Protein AF-A0A921BF75-F1 (afdb_monomer)

Nearest PDB structures (foldseek):
  3dmy-assembly1_B  TM=6.179E-01  e=9.051E-10  Escherichia coli K-12
  3dmy-assembly1_A  TM=6.167E-01  e=5.377E-09  Escherichia coli K-12
  7of2-assembly1_C  TM=5.596E-01  e=2.167E-02  Homo sapiens
  5cx1-assembly4_N  TM=3.369E-01  e=7.739E-02  Azotobacter vinelandii
  6o7p-assembly1_D  TM=3.236E-01  e=8.790E-02  Azotobacter vinelandii

Mean predicted aligned error: 5.61 Å

Structure (mmCIF, N/CA/C/O backbone):
data_AF-A0A921BF75-F1
#
_entry.id   AF-A0A921BF75-F1
#
loop_
_atom_site.group_PDB
_atom_site.id
_atom_site.type_symbol
_atom_site.label_atom_id
_atom_site.label_alt_id
_atom_site.label_comp_id
_atom_site.label_asym_id
_atom_site.label_entity_id
_atom_site.label_seq_id
_atom_site.pdbx_PDB_ins_code
_atom_site.Cartn_x
_atom_site.Cartn_y
_atom_site.Cartn_z
_atom_site.occupancy
_atom_site.B_iso_or_equiv
_atom_site.auth_seq_id
_atom_site.auth_comp_id
_atom_site.auth_asym_id
_atom_site.auth_atom_id
_atom_site.pdbx_PDB_model_num
ATOM 1 N N . MET A 1 1 ? -15.641 -1.779 -11.382 1.00 63.56 1 MET A N 1
ATOM 2 C CA . MET A 1 1 ? -15.625 -0.989 -10.133 1.00 63.56 1 MET A CA 1
ATOM 3 C C . MET A 1 1 ? -15.573 -1.994 -9.010 1.00 63.56 1 MET A C 1
ATOM 5 O O . MET A 1 1 ? -16.413 -2.885 -9.026 1.00 63.56 1 MET A O 1
ATOM 9 N N . ILE A 1 2 ? -14.600 -1.879 -8.111 1.00 90.00 2 ILE A N 1
ATOM 10 C CA . ILE A 1 2 ? -14.484 -2.780 -6.963 1.00 90.00 2 ILE A CA 1
ATOM 11 C C . ILE A 1 2 ? -15.685 -2.563 -6.022 1.00 90.00 2 ILE A C 1
ATOM 13 O O . ILE A 1 2 ? -16.077 -1.407 -5.813 1.00 90.00 2 ILE A O 1
ATOM 17 N N . PRO A 1 3 ? -16.336 -3.620 -5.507 1.00 93.50 3 PRO A N 1
ATOM 18 C CA . PRO A 1 3 ? -17.419 -3.456 -4.545 1.00 93.50 3 PRO A CA 1
ATOM 19 C C . PRO A 1 3 ? -16.887 -2.918 -3.211 1.00 93.50 3 PRO A C 1
ATOM 21 O O . PRO A 1 3 ? -15.699 -3.025 -2.908 1.00 93.50 3 PRO A O 1
ATOM 24 N N . ALA A 1 4 ? -17.778 -2.369 -2.385 1.00 96.25 4 ALA A N 1
ATOM 25 C CA . ALA A 1 4 ? -17.434 -2.083 -0.997 1.00 96.25 4 ALA A CA 1
ATOM 26 C C . ALA A 1 4 ? -17.177 -3.404 -0.252 1.00 96.25 4 ALA A C 1
ATOM 28 O O . ALA A 1 4 ? -17.944 -4.355 -0.400 1.00 96.25 4 ALA A O 1
ATOM 29 N N . GLY A 1 5 ? -16.120 -3.449 0.553 1.00 97.25 5 GLY A N 1
ATOM 30 C CA . GLY A 1 5 ? -15.754 -4.611 1.363 1.00 97.25 5 GLY A CA 1
ATOM 31 C C . GLY A 1 5 ? -14.990 -4.198 2.619 1.00 97.25 5 GLY A C 1
ATOM 32 O O . GLY A 1 5 ? -14.992 -3.014 2.942 1.00 97.25 5 GLY A O 1
ATOM 33 N N . PRO A 1 6 ? -14.358 -5.139 3.333 1.00 98.25 6 PRO A N 1
ATOM 34 C CA . PRO A 1 6 ? -13.858 -4.909 4.690 1.00 98.25 6 PRO A CA 1
ATOM 35 C C . PRO A 1 6 ? -12.527 -4.144 4.753 1.00 98.25 6 PRO A C 1
ATOM 37 O O . PRO A 1 6 ? -12.066 -3.785 5.833 1.00 98.25 6 PRO A O 1
ATOM 40 N N . ILE A 1 7 ? -11.876 -3.894 3.617 1.00 98.69 7 ILE A N 1
ATOM 41 C CA . ILE A 1 7 ? -10.544 -3.284 3.577 1.00 98.69 7 ILE A CA 1
ATOM 42 C C . ILE A 1 7 ? -10.658 -1.762 3.450 1.00 98.69 7 ILE A C 1
ATOM 44 O O . ILE A 1 7 ? -11.329 -1.259 2.552 1.00 98.69 7 ILE A O 1
ATOM 48 N N . GLY A 1 8 ? -9.961 -1.018 4.304 1.00 98.50 8 GLY A N 1
ATOM 49 C CA . GLY A 1 8 ? -9.716 0.416 4.142 1.00 98.50 8 GLY A CA 1
ATOM 50 C C . GLY A 1 8 ? -8.268 0.668 3.734 1.00 98.50 8 GLY A C 1
ATOM 51 O O . GLY A 1 8 ? -7.364 0.050 4.282 1.00 98.50 8 GLY A O 1
ATOM 52 N N . LEU A 1 9 ? -8.016 1.574 2.790 1.00 98.12 9 LEU A N 1
ATOM 53 C CA . LEU A 1 9 ? -6.658 1.915 2.361 1.00 98.12 9 LEU A CA 1
ATOM 54 C C . LEU A 1 9 ? -6.348 3.383 2.630 1.00 98.12 9 LEU A C 1
ATOM 56 O O . LEU A 1 9 ? -7.148 4.262 2.307 1.00 98.12 9 LEU A O 1
ATOM 60 N N . ILE A 1 10 ? -5.139 3.650 3.116 1.00 98.12 10 ILE A N 1
ATOM 61 C CA . ILE A 1 10 ? -4.487 4.949 2.947 1.00 98.12 10 ILE A CA 1
ATOM 62 C C . ILE A 1 10 ? -3.326 4.798 1.968 1.00 98.12 10 ILE A C 1
ATOM 64 O O . ILE A 1 10 ? -2.633 3.776 1.951 1.00 98.12 10 ILE A O 1
ATOM 68 N N . SER A 1 11 ? -3.095 5.807 1.131 1.00 96.19 11 SER A N 1
ATOM 69 C CA . SER A 1 11 ? -2.028 5.718 0.142 1.00 96.19 11 SER A CA 1
ATOM 70 C C . SER A 1 11 ? -1.367 7.043 -0.203 1.00 96.19 11 SER A C 1
ATOM 72 O O . SER A 1 11 ? -2.021 8.010 -0.593 1.00 96.19 11 SER A O 1
ATOM 74 N N . ALA A 1 12 ? -0.035 7.042 -0.157 1.00 93.75 12 ALA A N 1
ATOM 75 C CA . ALA A 1 12 ? 0.812 8.087 -0.727 1.00 93.75 12 ALA A CA 1
ATOM 76 C C . ALA A 1 12 ? 1.263 7.751 -2.168 1.00 93.75 12 ALA A C 1
ATOM 78 O O . ALA A 1 12 ? 2.137 8.418 -2.718 1.00 93.75 12 ALA A O 1
ATOM 79 N N . SER A 1 13 ? 0.682 6.720 -2.796 1.00 90.62 13 SER A N 1
ATOM 80 C CA . SER A 1 13 ? 0.968 6.313 -4.175 1.00 90.62 13 SER A CA 1
ATOM 81 C C . SER A 1 13 ? -0.303 5.976 -4.954 1.00 90.62 13 SER A C 1
ATOM 83 O O . SER A 1 13 ? -0.929 4.941 -4.736 1.00 90.62 13 SER A O 1
ATOM 85 N N . GLY A 1 14 ? -0.642 6.806 -5.944 1.00 89.44 14 GLY A N 1
ATOM 86 C CA . GLY A 1 14 ? -1.811 6.569 -6.796 1.00 89.44 14 GLY A CA 1
ATOM 87 C C . GLY A 1 14 ? -1.753 5.231 -7.542 1.00 89.44 14 GLY A C 1
ATOM 88 O O . GLY A 1 14 ? -2.704 4.457 -7.487 1.00 89.44 14 GLY A O 1
ATOM 89 N N . THR A 1 15 ? -0.627 4.921 -8.190 1.00 90.81 15 THR A N 1
ATOM 90 C CA . THR A 1 15 ? -0.471 3.665 -8.946 1.00 90.81 15 THR A CA 1
ATOM 91 C C . THR A 1 15 ? -0.324 2.447 -8.042 1.00 90.81 15 THR A C 1
ATOM 93 O O . THR A 1 15 ? -0.828 1.381 -8.382 1.00 90.81 15 THR A O 1
ATOM 96 N N . GLY A 1 16 ? 0.274 2.607 -6.857 1.00 93.00 16 GLY A N 1
ATOM 97 C CA . GLY A 1 16 ? 0.281 1.555 -5.842 1.00 93.00 16 GLY A CA 1
ATOM 98 C C . GLY A 1 16 ? -1.129 1.206 -5.376 1.00 93.00 16 GLY A C 1
ATOM 99 O O . GLY A 1 16 ? -1.507 0.041 -5.396 1.00 93.00 16 GLY A O 1
ATOM 100 N N . ALA A 1 17 ? -1.938 2.211 -5.026 1.00 94.81 17 ALA A N 1
ATOM 101 C CA . ALA A 1 17 ? -3.327 1.991 -4.632 1.00 94.81 17 ALA A CA 1
ATOM 102 C C . ALA A 1 17 ? -4.139 1.313 -5.744 1.00 94.81 17 ALA A C 1
ATOM 104 O O . ALA A 1 17 ? -4.867 0.365 -5.475 1.00 94.81 17 ALA A O 1
ATOM 105 N N . GLN A 1 18 ? -3.986 1.756 -6.996 1.00 94.19 18 GLN A N 1
ATOM 106 C CA . GLN A 1 18 ? -4.662 1.143 -8.145 1.00 94.19 18 GLN A CA 1
ATOM 107 C C . GLN A 1 18 ? -4.313 -0.340 -8.309 1.00 94.19 18 GLN A C 1
ATOM 109 O O . GLN A 1 18 ? -5.203 -1.146 -8.569 1.00 94.19 18 GLN A O 1
ATOM 114 N N . GLN A 1 19 ? -3.044 -0.706 -8.127 1.00 95.06 19 GLN A N 1
ATOM 115 C CA . GLN A 1 19 ? -2.613 -2.095 -8.231 1.00 95.06 19 GLN A CA 1
ATOM 116 C C . GLN A 1 19 ? -3.135 -2.951 -7.067 1.00 95.06 19 GLN A C 1
ATOM 118 O O . GLN A 1 19 ? -3.620 -4.054 -7.304 1.00 95.06 19 GLN A O 1
ATOM 123 N N . VAL A 1 20 ? -3.118 -2.436 -5.831 1.00 96.81 20 VAL A N 1
ATOM 124 C CA . VAL A 1 20 ? -3.732 -3.125 -4.678 1.00 96.81 20 VAL A CA 1
ATOM 125 C C . VAL A 1 20 ? -5.224 -3.355 -4.920 1.00 96.81 20 VAL A C 1
ATOM 127 O O . VAL A 1 20 ? -5.713 -4.462 -4.722 1.00 96.81 20 VAL A O 1
ATOM 130 N N . LEU A 1 21 ? -5.945 -2.350 -5.430 1.00 97.25 21 LEU A N 1
ATOM 131 C CA . LEU A 1 21 ? -7.353 -2.493 -5.807 1.00 97.25 21 LEU A CA 1
ATOM 132 C C . LEU A 1 21 ? -7.561 -3.584 -6.866 1.00 97.25 21 LEU A C 1
ATOM 134 O O . LEU A 1 21 ? -8.484 -4.381 -6.735 1.00 97.25 21 LEU A O 1
ATOM 138 N N . ALA A 1 22 ? -6.717 -3.636 -7.900 1.00 96.00 22 ALA A N 1
ATOM 139 C CA . ALA A 1 22 ? -6.811 -4.656 -8.943 1.00 96.00 22 ALA A CA 1
ATOM 140 C C . ALA A 1 22 ? -6.594 -6.074 -8.386 1.00 96.00 22 ALA A C 1
ATOM 142 O O . ALA A 1 22 ? -7.292 -7.005 -8.780 1.00 96.00 22 ALA A O 1
ATOM 143 N N . LEU A 1 23 ? -5.663 -6.233 -7.444 1.00 96.94 23 LEU A N 1
ATOM 144 C CA . LEU A 1 23 ? -5.394 -7.507 -6.778 1.00 96.94 23 LEU A CA 1
ATOM 145 C C . LEU A 1 23 ? -6.521 -7.911 -5.813 1.00 96.94 23 LEU A C 1
ATOM 147 O O . LEU A 1 23 ? -6.903 -9.079 -5.788 1.00 96.94 23 LEU A O 1
ATOM 151 N N . CYS A 1 24 ? -7.102 -6.967 -5.067 1.00 97.81 24 CYS A N 1
ATOM 152 C CA . CYS A 1 24 ? -8.290 -7.228 -4.250 1.00 97.81 24 CYS A CA 1
ATOM 153 C C . CYS A 1 24 ? -9.491 -7.641 -5.116 1.00 97.81 24 CYS A C 1
ATOM 155 O O . CYS A 1 24 ? -10.157 -8.623 -4.800 1.00 97.81 24 CYS A O 1
ATOM 157 N N . ASP A 1 25 ? -9.732 -6.951 -6.237 1.00 97.06 25 ASP A N 1
ATOM 158 C CA . ASP A 1 25 ? -10.791 -7.302 -7.194 1.00 97.06 25 ASP A CA 1
ATOM 159 C C . ASP A 1 25 ? -10.558 -8.694 -7.807 1.00 97.06 25 ASP A C 1
ATOM 161 O O . ASP A 1 25 ? -11.488 -9.497 -7.877 1.00 97.06 25 ASP A O 1
ATOM 165 N N . HIS A 1 26 ? -9.306 -9.033 -8.148 1.00 96.38 26 HIS A N 1
ATOM 166 C CA . HIS A 1 26 ? -8.909 -10.378 -8.598 1.00 96.38 26 HIS A CA 1
ATOM 167 C C . HIS A 1 26 ? -9.180 -11.456 -7.538 1.00 96.38 26 HIS A C 1
ATOM 169 O O . HIS A 1 26 ? -9.598 -12.563 -7.874 1.00 96.38 26 HIS A O 1
ATOM 175 N N . ALA A 1 27 ? -9.010 -11.127 -6.255 1.00 97.12 27 ALA A N 1
ATOM 176 C CA . ALA A 1 27 ? -9.382 -11.990 -5.133 1.00 97.12 27 ALA A CA 1
ATOM 177 C C . ALA A 1 27 ? -10.898 -12.014 -4.841 1.00 97.12 27 ALA A C 1
ATOM 179 O O . ALA A 1 27 ? -11.345 -12.761 -3.973 1.00 97.12 27 ALA A O 1
ATOM 180 N N . GLY A 1 28 ? -11.703 -11.210 -5.543 1.00 97.00 28 GLY A N 1
ATOM 181 C CA . GLY A 1 28 ? -13.137 -11.067 -5.285 1.00 97.00 28 GLY A CA 1
ATOM 182 C C . GLY A 1 28 ? -13.459 -10.321 -3.986 1.00 97.00 28 GLY A C 1
ATOM 183 O O . GLY A 1 28 ? -14.563 -10.462 -3.458 1.00 97.00 28 GLY A O 1
ATOM 184 N N . VAL A 1 29 ? -12.514 -9.537 -3.459 1.00 98.00 29 VAL A N 1
ATOM 185 C CA . VAL A 1 29 ? -12.626 -8.826 -2.180 1.00 98.00 29 VAL A CA 1
ATOM 186 C C . VAL A 1 29 ? -12.825 -7.336 -2.416 1.00 98.00 29 VAL A C 1
ATOM 188 O O . VAL A 1 29 ? -12.073 -6.691 -3.142 1.00 98.00 29 VAL A O 1
ATOM 191 N N . GLY A 1 30 ? -13.850 -6.774 -1.778 1.00 97.62 30 GLY A N 1
ATOM 192 C CA . GLY A 1 30 ? -14.155 -5.351 -1.870 1.00 97.62 30 GLY A CA 1
ATOM 193 C C . GLY A 1 30 ? -13.249 -4.464 -1.009 1.00 97.62 30 GLY A C 1
ATOM 194 O O . GLY A 1 30 ? -12.737 -4.887 0.027 1.00 97.62 30 GLY A O 1
ATOM 195 N N . VAL A 1 31 ? -13.136 -3.191 -1.389 1.00 98.25 31 VAL A N 1
ATOM 196 C CA . VAL A 1 31 ? -12.421 -2.153 -0.628 1.00 98.25 31 VAL A CA 1
ATOM 197 C C . VAL A 1 31 ? -13.397 -1.029 -0.301 1.00 98.25 31 VAL A C 1
ATOM 199 O O . VAL A 1 31 ? -14.094 -0.521 -1.177 1.00 98.25 31 VAL A O 1
ATOM 202 N N . ARG A 1 32 ? -13.483 -0.665 0.979 1.00 97.88 32 ARG A N 1
ATOM 203 C CA . ARG A 1 32 ? -14.419 0.329 1.503 1.00 97.88 32 ARG A CA 1
ATOM 204 C C . ARG A 1 32 ? -14.066 1.743 1.065 1.00 97.88 32 ARG A C 1
ATOM 206 O O . ARG A 1 32 ? -14.906 2.442 0.508 1.00 97.88 32 ARG A O 1
ATOM 213 N N . HIS A 1 33 ? -12.829 2.140 1.351 1.00 97.38 33 HIS A N 1
ATOM 214 C CA . HIS A 1 33 ? -12.303 3.481 1.127 1.00 97.38 33 HIS A CA 1
ATOM 215 C C . HIS A 1 33 ? -10.867 3.389 0.636 1.00 97.38 33 HIS A C 1
ATOM 217 O O . HIS A 1 33 ? -10.109 2.525 1.077 1.00 97.38 33 HIS A O 1
ATOM 223 N N . VAL A 1 34 ? -10.480 4.336 -0.215 1.00 97.31 34 VAL A N 1
ATOM 224 C CA . VAL A 1 34 ? -9.078 4.601 -0.545 1.00 97.31 34 VAL A CA 1
ATOM 225 C C . VAL A 1 34 ? -8.817 6.081 -0.323 1.00 97.31 34 VAL A C 1
ATOM 227 O O . VAL A 1 34 ? -9.299 6.926 -1.077 1.00 97.31 34 VAL A O 1
ATOM 230 N N . LEU A 1 35 ? -8.075 6.395 0.733 1.00 97.56 35 LEU A N 1
ATOM 231 C CA . LEU A 1 35 ? -7.747 7.757 1.130 1.00 97.56 35 LEU A CA 1
ATOM 232 C C . LEU A 1 35 ? -6.371 8.128 0.573 1.00 97.56 35 LEU A C 1
ATOM 234 O O . LEU A 1 35 ? -5.339 7.610 1.004 1.00 97.56 35 LEU A O 1
ATOM 238 N N . GLY A 1 36 ? -6.358 9.020 -0.415 1.00 95.81 36 GLY A N 1
ATOM 239 C CA . GLY A 1 36 ? -5.125 9.576 -0.962 1.00 95.81 36 GLY A CA 1
ATOM 240 C C . GLY A 1 36 ? -4.506 10.591 -0.003 1.00 95.81 36 GLY A C 1
ATOM 241 O O . GLY A 1 36 ? -5.165 11.550 0.386 1.00 95.81 36 GLY A O 1
ATOM 242 N N . LEU A 1 37 ? -3.236 10.393 0.345 1.00 94.50 37 LEU A N 1
ATOM 243 C CA . LEU A 1 37 ? -2.493 11.223 1.300 1.00 94.50 37 LEU A CA 1
ATOM 244 C C . LEU A 1 37 ? -1.749 12.387 0.627 1.00 94.50 37 LEU A C 1
ATOM 246 O O . LEU A 1 37 ? -1.472 13.406 1.246 1.00 94.50 37 LEU A O 1
ATOM 250 N N . GLY A 1 38 ? -1.428 12.233 -0.660 1.00 86.31 38 GLY A N 1
ATOM 251 C CA . GLY A 1 38 ? -0.452 13.067 -1.360 1.00 86.31 38 GLY A CA 1
ATOM 252 C C . GLY A 1 38 ? 0.973 12.528 -1.186 1.00 86.31 38 GLY A C 1
ATOM 253 O O . GLY A 1 38 ? 1.351 12.048 -0.122 1.00 86.31 38 GLY A O 1
ATOM 254 N N . GLY A 1 39 ? 1.782 12.596 -2.248 1.00 84.31 39 GLY A N 1
ATOM 255 C CA . GLY A 1 39 ? 3.081 11.906 -2.303 1.00 84.31 39 GLY A CA 1
ATOM 256 C C . GLY A 1 39 ? 4.126 12.380 -1.286 1.00 84.31 39 GLY A C 1
ATOM 257 O O . GLY A 1 39 ? 5.087 11.666 -1.031 1.00 84.31 39 GLY A O 1
ATOM 258 N N . ARG A 1 40 ? 3.937 13.566 -0.692 1.00 89.94 40 ARG A N 1
ATOM 259 C CA . ARG A 1 40 ? 4.847 14.149 0.307 1.00 89.94 40 ARG A CA 1
ATOM 260 C C . ARG A 1 40 ? 4.393 13.956 1.751 1.00 89.94 40 ARG A C 1
ATOM 262 O O . ARG A 1 40 ? 5.160 14.280 2.644 1.00 89.94 40 ARG A O 1
ATOM 269 N N 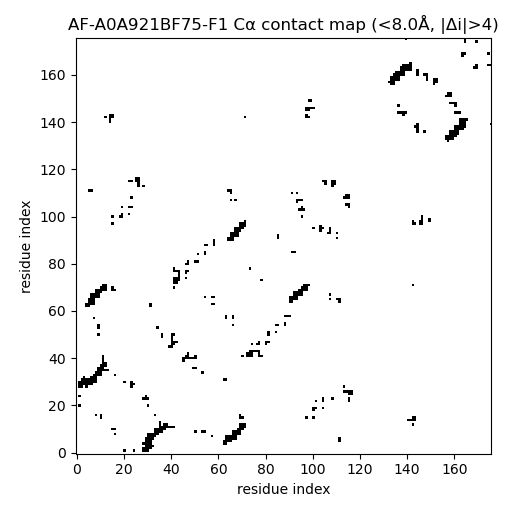. ASP A 1 41 ? 3.178 13.463 1.995 1.00 95.50 41 ASP A N 1
ATOM 270 C CA . ASP A 1 41 ? 2.624 13.399 3.357 1.00 95.50 41 ASP A CA 1
ATOM 271 C C . ASP A 1 41 ? 3.509 12.578 4.299 1.00 95.50 41 ASP A C 1
ATOM 273 O O . ASP A 1 41 ? 3.678 12.927 5.459 1.00 95.50 41 ASP A O 1
ATOM 277 N N . LEU A 1 42 ? 4.143 11.530 3.771 1.00 94.94 42 LEU A N 1
ATOM 278 C CA . LEU A 1 42 ? 4.934 10.580 4.546 1.00 94.94 42 LEU A CA 1
ATOM 279 C C . LEU A 1 42 ? 6.412 10.963 4.712 1.00 94.94 42 LEU A C 1
ATOM 281 O O . LEU A 1 42 ? 7.197 10.148 5.198 1.00 94.94 42 LEU A O 1
ATOM 285 N N . THR A 1 43 ? 6.818 12.169 4.308 1.00 95.44 43 THR A N 1
ATOM 286 C CA . THR A 1 43 ? 8.173 12.669 4.578 1.00 95.44 43 THR A CA 1
ATOM 287 C C . THR A 1 43 ? 8.282 13.190 6.008 1.00 95.44 43 THR A C 1
ATOM 289 O O . THR A 1 43 ? 7.304 13.670 6.575 1.00 95.44 43 THR A O 1
ATOM 292 N N . ASP A 1 44 ? 9.494 13.194 6.567 1.00 96.94 44 ASP A N 1
ATOM 293 C CA . ASP A 1 44 ? 9.747 13.751 7.908 1.00 96.94 44 ASP A CA 1
ATOM 294 C C . ASP A 1 44 ? 9.475 15.257 8.014 1.00 96.94 44 ASP A C 1
ATOM 296 O O . ASP A 1 44 ? 9.225 15.760 9.104 1.00 96.94 44 ASP A O 1
ATOM 300 N N . GLU A 1 45 ? 9.491 15.975 6.888 1.00 96.62 45 GLU A N 1
ATOM 301 C CA . GLU A 1 45 ? 9.121 17.393 6.832 1.00 96.62 45 GLU A CA 1
ATOM 302 C C . GLU A 1 45 ? 7.624 17.603 7.117 1.00 96.62 45 GLU A C 1
ATOM 304 O O . GLU A 1 45 ? 7.258 18.570 7.782 1.00 96.62 45 GLU A O 1
ATOM 309 N N . ILE A 1 46 ? 6.760 16.710 6.615 1.00 96.06 46 ILE A N 1
ATOM 310 C CA . ILE A 1 46 ? 5.302 16.814 6.775 1.00 96.06 46 ILE A CA 1
ATOM 311 C C . ILE A 1 46 ? 4.811 16.037 8.001 1.00 96.06 46 ILE A C 1
ATOM 313 O O . ILE A 1 46 ? 3.913 16.504 8.699 1.00 96.06 46 ILE A O 1
ATOM 317 N N . GLY A 1 47 ? 5.399 14.875 8.292 1.00 94.81 47 GLY A N 1
ATOM 318 C CA . GL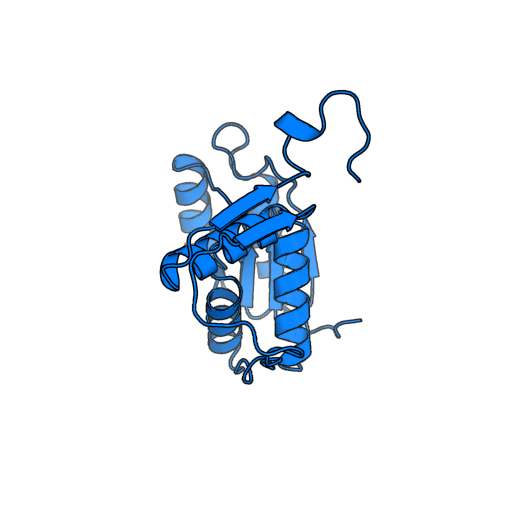Y A 1 47 ? 5.112 14.091 9.494 1.00 94.81 47 GLY A CA 1
ATOM 319 C C . GLY A 1 47 ? 3.855 13.218 9.423 1.00 94.81 47 GLY A C 1
ATOM 320 O O . GLY A 1 47 ? 3.338 12.805 10.463 1.00 94.81 47 GLY A O 1
ATOM 321 N N . GLY A 1 48 ? 3.335 12.926 8.228 1.00 96.50 48 GLY A N 1
ATOM 322 C CA . GLY A 1 48 ? 2.221 11.990 8.040 1.00 96.50 48 GLY A CA 1
ATOM 323 C C . GLY A 1 48 ? 0.891 12.488 8.600 1.00 96.50 48 GLY A C 1
ATOM 324 O O . GLY A 1 48 ? 0.125 11.692 9.141 1.00 96.50 48 GLY A O 1
ATOM 325 N N . ILE A 1 49 ? 0.622 13.795 8.540 1.00 96.69 49 ILE A N 1
ATOM 326 C CA . ILE A 1 49 ? -0.590 14.396 9.122 1.00 96.69 49 ILE A CA 1
ATOM 327 C C . ILE A 1 49 ? -1.846 13.774 8.505 1.00 96.69 49 ILE A C 1
ATOM 329 O O . ILE A 1 49 ? -2.760 13.369 9.227 1.00 96.69 49 ILE A O 1
ATOM 333 N N . SER A 1 50 ? -1.888 13.662 7.175 1.00 97.62 50 SER A N 1
ATOM 334 C CA . SER A 1 50 ? -3.041 13.090 6.477 1.00 97.62 50 SER A CA 1
ATOM 335 C C . SER A 1 50 ? -3.154 11.597 6.760 1.00 97.62 50 SER A C 1
ATOM 337 O O . SER A 1 50 ? -4.261 11.096 6.943 1.00 97.62 50 SER A O 1
ATOM 339 N N . ALA A 1 51 ? -2.023 10.891 6.848 1.00 97.88 51 ALA A N 1
ATOM 340 C CA . ALA A 1 51 ? -1.987 9.479 7.205 1.00 97.88 51 ALA A CA 1
ATOM 341 C C . ALA A 1 51 ? -2.594 9.223 8.588 1.00 97.88 51 ALA A C 1
ATOM 343 O O . ALA A 1 51 ? -3.449 8.353 8.714 1.00 97.88 51 ALA A O 1
ATOM 344 N N . GLN A 1 52 ? -2.225 10.006 9.605 1.00 97.94 52 GLN A N 1
ATOM 345 C CA . GLN A 1 52 ? -2.771 9.869 10.960 1.00 97.94 52 GLN A CA 1
ATOM 346 C C . GLN A 1 52 ? -4.285 10.120 11.002 1.00 97.94 52 GLN A C 1
ATOM 348 O O . GLN A 1 52 ? -5.019 9.356 11.627 1.00 97.94 52 GLN A O 1
ATOM 353 N N . ILE A 1 53 ? -4.765 11.148 10.292 1.00 98.06 53 ILE A N 1
ATOM 354 C CA . ILE A 1 53 ? -6.204 11.423 10.164 1.00 98.06 53 ILE A CA 1
ATOM 355 C C . ILE A 1 53 ? -6.906 10.262 9.450 1.00 98.06 53 ILE A C 1
ATOM 357 O O . ILE A 1 53 ? -7.936 9.784 9.918 1.00 98.06 53 ILE A O 1
ATOM 361 N N . GLY A 1 54 ? -6.339 9.780 8.343 1.00 98.31 54 GLY A N 1
ATOM 362 C CA . GLY A 1 54 ? -6.887 8.665 7.577 1.00 98.31 54 GLY A CA 1
ATOM 363 C C . GLY A 1 54 ? -6.964 7.375 8.392 1.00 98.31 54 GLY A C 1
ATOM 364 O O . GLY A 1 54 ? -7.986 6.699 8.351 1.00 98.31 54 GLY A O 1
ATOM 365 N N . LEU A 1 55 ? -5.931 7.064 9.180 1.00 98.56 55 LEU A N 1
ATOM 366 C CA . LEU A 1 55 ? -5.924 5.924 10.098 1.00 98.56 55 LEU A CA 1
ATOM 367 C C . LEU A 1 55 ? -7.066 6.007 11.113 1.00 98.56 55 LEU A C 1
ATOM 369 O O . LEU A 1 55 ? -7.821 5.049 11.241 1.00 98.56 55 LEU A O 1
ATOM 373 N N . ALA A 1 56 ? -7.234 7.155 11.774 1.00 98.31 56 ALA A N 1
ATOM 374 C CA . ALA A 1 56 ? -8.323 7.357 12.728 1.00 98.31 56 ALA A CA 1
ATOM 375 C C . ALA A 1 56 ? -9.704 7.233 12.060 1.00 98.31 56 ALA A C 1
ATOM 377 O O . ALA A 1 56 ? -10.578 6.536 12.565 1.00 98.31 56 ALA A O 1
ATOM 378 N N . MET A 1 57 ? -9.887 7.838 10.880 1.00 98.50 57 MET A N 1
ATOM 379 C CA . MET A 1 57 ? -11.142 7.741 10.124 1.00 98.50 57 MET A CA 1
ATOM 380 C C . MET A 1 57 ? -11.486 6.298 9.740 1.00 98.50 57 MET A C 1
ATOM 382 O O . MET A 1 57 ? -12.652 5.908 9.785 1.00 98.50 57 MET A O 1
ATOM 386 N N . LEU A 1 58 ? -10.488 5.512 9.330 1.00 98.62 58 LEU A N 1
ATOM 387 C CA . LEU A 1 58 ? -10.693 4.112 8.976 1.00 98.62 58 LEU A CA 1
ATOM 388 C C . LEU A 1 58 ? -10.919 3.236 10.208 1.00 98.62 58 LEU A C 1
ATOM 390 O O . LEU A 1 58 ? -11.688 2.286 10.106 1.00 98.62 58 LEU A O 1
ATOM 394 N N . ASP A 1 59 ? -10.302 3.534 11.354 1.00 98.62 59 ASP A N 1
ATOM 395 C CA . ASP A 1 59 ? -10.547 2.824 12.618 1.00 98.62 59 ASP A CA 1
ATOM 396 C C . ASP A 1 59 ? -11.964 3.089 13.157 1.00 98.62 59 ASP A C 1
ATOM 398 O O . ASP A 1 59 ? -12.644 2.159 13.589 1.00 98.62 59 ASP A O 1
ATOM 402 N N . ASP A 1 60 ? -12.481 4.307 12.986 1.00 98.44 60 ASP A N 1
ATOM 403 C CA . ASP A 1 60 ? -13.841 4.675 13.398 1.00 98.44 60 ASP A CA 1
ATOM 404 C C . ASP A 1 60 ? -14.953 4.075 12.509 1.00 98.44 60 ASP A C 1
ATOM 406 O O . ASP A 1 60 ? -16.094 3.952 12.958 1.00 98.44 60 ASP A O 1
ATOM 410 N N . ASP A 1 61 ? -14.674 3.687 11.254 1.00 98.44 61 ASP A N 1
ATOM 411 C CA . ASP A 1 61 ? -15.698 3.122 10.355 1.00 98.44 61 ASP A CA 1
ATOM 412 C C . ASP A 1 61 ? -15.992 1.645 10.692 1.00 98.44 61 ASP A C 1
ATOM 414 O O . ASP A 1 61 ? -15.196 0.777 10.332 1.00 98.44 61 ASP A O 1
ATOM 418 N N . PRO A 1 62 ? -17.151 1.286 11.279 1.00 97.88 62 PRO A N 1
ATOM 419 C CA . PRO A 1 62 ? -17.434 -0.088 11.710 1.00 97.88 62 PRO A CA 1
ATOM 420 C C . PRO A 1 62 ? -17.513 -1.111 10.565 1.00 97.88 62 PRO A C 1
ATOM 422 O O . PRO A 1 62 ? -17.621 -2.304 10.827 1.00 97.88 62 PRO A O 1
ATOM 425 N N . THR A 1 63 ? -17.506 -0.666 9.305 1.00 97.94 63 THR A N 1
ATOM 426 C CA . THR A 1 63 ? -17.492 -1.539 8.120 1.00 97.94 63 THR A CA 1
ATOM 427 C C . THR A 1 63 ? -16.088 -1.860 7.608 1.00 97.94 63 THR A C 1
ATOM 429 O O . THR A 1 63 ? -15.944 -2.707 6.731 1.00 97.94 63 THR A O 1
ATOM 432 N N . VAL A 1 64 ? -15.064 -1.186 8.134 1.00 98.62 64 VAL A N 1
ATOM 433 C CA . VAL A 1 64 ? -13.659 -1.521 7.890 1.00 98.62 64 VAL A CA 1
ATOM 434 C C . VAL A 1 64 ? -13.212 -2.503 8.966 1.00 98.62 64 VAL A C 1
ATOM 436 O O . VAL A 1 64 ? -13.423 -2.254 10.150 1.00 98.62 64 VAL A O 1
ATOM 439 N N . GLU A 1 65 ? -12.564 -3.586 8.557 1.00 98.56 65 GLU A N 1
ATOM 440 C CA . GLU A 1 65 ? -12.011 -4.620 9.436 1.00 98.56 65 GLU A CA 1
ATOM 441 C C . GLU A 1 65 ? -10.478 -4.642 9.391 1.00 98.56 65 GLU A C 1
ATOM 443 O O . GLU A 1 65 ? -9.851 -4.955 10.396 1.00 98.56 65 GLU A O 1
ATOM 448 N N . VAL A 1 66 ? -9.863 -4.265 8.260 1.00 98.69 66 VAL A N 1
ATOM 449 C CA . VAL A 1 66 ? -8.399 -4.224 8.084 1.00 98.69 66 VAL A CA 1
ATOM 450 C C . VAL A 1 66 ? -7.986 -2.960 7.343 1.00 98.69 66 VAL A C 1
ATOM 452 O O . VAL A 1 66 ? -8.643 -2.550 6.383 1.00 98.69 66 VAL A O 1
ATOM 455 N N . ILE A 1 67 ? -6.878 -2.350 7.767 1.00 98.81 67 ILE A N 1
ATOM 456 C CA . ILE A 1 67 ? -6.333 -1.139 7.154 1.00 98.81 67 ILE A CA 1
ATOM 457 C C . ILE A 1 67 ? -5.030 -1.461 6.416 1.00 98.81 67 ILE A C 1
ATOM 459 O O . ILE A 1 67 ? -4.101 -2.008 6.999 1.00 98.81 67 ILE A O 1
ATOM 463 N N . GLY A 1 68 ? -4.929 -1.084 5.143 1.00 98.38 68 GLY A N 1
ATOM 464 C CA . GLY A 1 68 ? -3.694 -1.155 4.361 1.00 98.38 68 GLY A CA 1
ATOM 465 C C . GLY A 1 68 ? -3.031 0.214 4.193 1.00 98.38 68 GLY A C 1
ATOM 466 O O . GLY A 1 68 ? -3.705 1.203 3.898 1.00 98.38 68 GLY A O 1
ATOM 467 N N . ILE A 1 69 ? -1.704 0.273 4.324 1.00 97.56 69 ILE A N 1
ATOM 468 C CA . ILE A 1 69 ? -0.892 1.461 4.029 1.00 97.56 69 ILE A CA 1
ATOM 469 C C . ILE A 1 69 ? -0.032 1.190 2.797 1.00 97.56 69 ILE A C 1
ATOM 471 O O . ILE A 1 69 ? 0.846 0.329 2.829 1.00 97.56 69 ILE A O 1
ATOM 475 N N . VAL A 1 70 ? -0.250 1.958 1.726 1.00 95.75 70 VAL A N 1
ATOM 476 C CA . VAL A 1 70 ? 0.500 1.828 0.466 1.00 95.75 70 VAL A CA 1
ATOM 477 C C . VAL A 1 70 ? 1.391 3.052 0.257 1.00 95.75 70 VAL A C 1
ATOM 479 O O . VAL A 1 70 ? 0.899 4.152 -0.014 1.00 95.75 70 VAL A O 1
ATOM 482 N N . ALA A 1 71 ? 2.707 2.869 0.349 1.00 90.50 71 ALA A N 1
ATOM 483 C CA . ALA A 1 71 ? 3.678 3.956 0.246 1.00 90.50 71 ALA A CA 1
ATOM 484 C C . ALA A 1 71 ? 5.020 3.479 -0.319 1.00 90.50 71 ALA A C 1
ATOM 486 O O . ALA A 1 71 ? 5.473 2.386 0.012 1.00 90.50 71 ALA A O 1
ATOM 487 N N . LYS A 1 72 ? 5.649 4.318 -1.158 1.00 82.88 72 LYS A N 1
ATOM 488 C CA . LYS A 1 72 ? 6.994 4.058 -1.702 1.00 82.88 72 LYS A CA 1
ATOM 489 C C . LYS A 1 72 ? 8.074 4.259 -0.651 1.00 82.88 72 LYS A C 1
ATOM 491 O O . LYS A 1 72 ? 8.870 3.370 -0.385 1.00 82.88 72 LYS A O 1
ATOM 496 N N . GLU A 1 73 ? 8.071 5.448 -0.066 1.00 82.50 73 GLU A N 1
ATOM 497 C CA . GLU A 1 73 ? 9.058 5.894 0.901 1.00 82.50 73 GLU A CA 1
ATOM 498 C C . GLU A 1 73 ? 8.339 6.548 2.074 1.00 82.50 73 GLU A C 1
ATOM 500 O O . GLU A 1 73 ? 7.308 7.207 1.907 1.00 82.50 73 GLU A O 1
ATOM 505 N N . VAL A 1 74 ? 8.885 6.335 3.265 1.00 92.31 74 VAL A N 1
ATOM 506 C CA . VAL A 1 74 ? 8.406 6.923 4.512 1.00 92.31 74 VAL A CA 1
ATOM 507 C C . VAL A 1 74 ? 9.632 7.431 5.247 1.00 92.31 74 VAL A C 1
ATOM 509 O O . VAL A 1 74 ? 10.597 6.685 5.427 1.00 92.31 74 VAL A O 1
ATOM 512 N N . GLY A 1 75 ? 9.605 8.694 5.658 1.00 95.62 75 GLY A N 1
ATOM 513 C CA . GLY A 1 75 ? 10.669 9.264 6.470 1.00 95.62 75 GLY A CA 1
ATOM 514 C C . GLY A 1 75 ? 10.824 8.479 7.784 1.00 95.62 75 GLY A C 1
ATOM 515 O O . GLY A 1 75 ? 9.810 8.066 8.355 1.00 95.62 75 GLY A O 1
ATOM 516 N N . PRO A 1 76 ? 12.050 8.222 8.277 1.00 96.25 76 PRO A N 1
ATOM 517 C CA . PRO A 1 76 ? 12.257 7.408 9.474 1.00 96.25 76 PRO A CA 1
ATOM 518 C C . PRO A 1 76 ? 11.513 7.914 10.715 1.00 96.25 76 PRO A C 1
ATOM 520 O O . 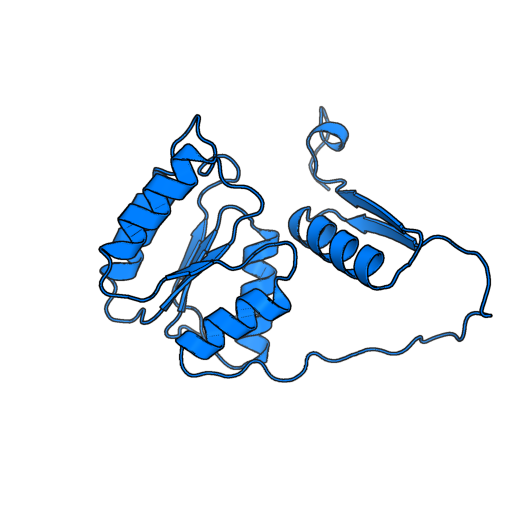PRO A 1 76 ? 10.984 7.106 11.477 1.00 96.25 76 PRO A O 1
ATOM 523 N N . ALA A 1 77 ? 11.434 9.233 10.920 1.00 97.06 77 ALA A N 1
ATOM 524 C CA . ALA A 1 77 ? 10.700 9.787 12.057 1.00 97.06 77 ALA A CA 1
ATOM 525 C C . ALA A 1 77 ? 9.185 9.608 11.874 1.00 97.06 77 ALA A C 1
ATOM 527 O O . ALA A 1 77 ? 8.488 9.183 12.794 1.00 97.06 77 ALA A O 1
ATOM 528 N N . THR A 1 78 ? 8.688 9.855 10.663 1.00 97.12 78 THR A N 1
ATOM 529 C CA . THR A 1 78 ? 7.277 9.666 10.298 1.00 97.12 78 THR A CA 1
ATOM 530 C C . THR A 1 78 ? 6.856 8.209 10.423 1.00 97.12 78 THR A C 1
ATOM 532 O O . THR A 1 78 ? 5.763 7.912 10.896 1.00 97.12 78 THR A O 1
ATOM 535 N N . ARG A 1 79 ? 7.742 7.280 10.059 1.00 96.25 79 ARG A N 1
ATOM 536 C CA . ARG A 1 79 ? 7.513 5.844 10.189 1.00 96.25 79 ARG A CA 1
ATOM 537 C C . ARG A 1 79 ? 7.232 5.455 11.639 1.00 96.25 79 ARG A C 1
ATOM 539 O O . ARG A 1 79 ? 6.238 4.782 11.886 1.00 96.25 79 ARG A O 1
ATOM 546 N N . LEU A 1 80 ? 8.055 5.926 12.577 1.00 97.00 80 LEU A N 1
ATOM 547 C CA . LEU A 1 80 ? 7.873 5.661 14.007 1.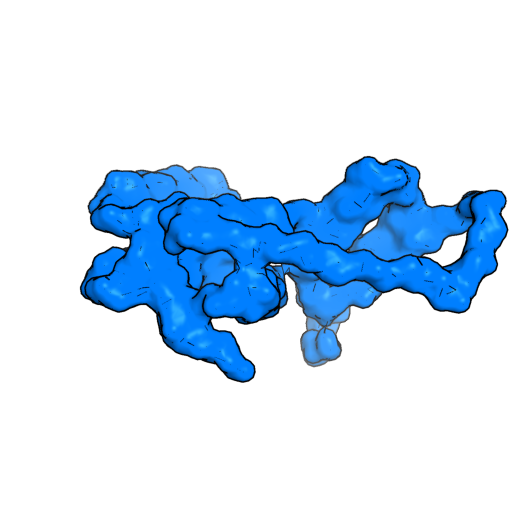00 97.00 80 LEU A CA 1
ATOM 548 C C . LEU A 1 80 ? 6.552 6.236 14.533 1.00 97.00 80 LEU A C 1
ATOM 550 O O . LEU A 1 80 ? 5.866 5.579 15.312 1.00 97.00 80 LEU A O 1
ATOM 554 N N . LEU A 1 81 ? 6.169 7.436 14.080 1.00 96.81 81 LEU A N 1
ATOM 555 C CA . LEU A 1 81 ? 4.883 8.043 14.441 1.00 96.81 81 LEU A CA 1
ATOM 556 C C . LEU A 1 81 ? 3.699 7.208 13.946 1.00 96.81 81 LEU A C 1
ATOM 558 O O . LEU A 1 81 ? 2.739 7.002 14.684 1.00 96.81 81 LEU A O 1
ATOM 562 N N . LEU A 1 82 ? 3.763 6.710 12.709 1.00 96.75 82 LEU A N 1
ATOM 563 C CA . LEU A 1 82 ? 2.694 5.892 12.140 1.00 96.75 82 LEU A CA 1
ATOM 564 C C . LEU A 1 82 ? 2.617 4.500 12.761 1.00 96.75 82 LEU A C 1
ATOM 566 O O . LEU A 1 82 ? 1.518 3.981 12.919 1.00 96.75 82 LEU A O 1
ATOM 570 N N . GLU A 1 83 ? 3.744 3.902 13.140 1.00 96.44 83 GLU A N 1
ATOM 571 C CA . GLU A 1 83 ? 3.757 2.638 13.883 1.00 96.44 83 GLU A CA 1
ATOM 572 C C . GLU A 1 83 ? 3.157 2.797 15.283 1.00 96.44 83 GLU A C 1
ATOM 574 O O . GLU A 1 83 ? 2.323 1.986 15.688 1.00 96.44 83 GLU A O 1
ATOM 579 N N . ASP A 1 84 ? 3.512 3.869 15.997 1.00 97.12 84 ASP A N 1
ATOM 580 C CA . ASP A 1 84 ? 2.910 4.201 17.291 1.00 97.12 84 ASP A CA 1
ATOM 581 C C . ASP A 1 84 ? 1.400 4.464 17.161 1.00 97.12 84 ASP A C 1
ATOM 583 O O . ASP A 1 84 ? 0.618 3.928 17.949 1.00 97.12 84 ASP A O 1
ATOM 587 N N . ALA A 1 85 ? 0.966 5.209 16.141 1.00 96.75 85 ALA A N 1
ATOM 588 C CA . ALA A 1 85 ? -0.452 5.426 15.860 1.00 96.75 85 ALA A CA 1
ATOM 589 C C . ALA A 1 85 ? -1.182 4.112 15.534 1.00 96.75 85 ALA A C 1
ATOM 591 O O . ALA A 1 85 ? -2.207 3.819 16.146 1.00 96.75 85 ALA A O 1
ATOM 592 N N . ALA A 1 86 ? -0.632 3.292 14.633 1.00 96.81 86 ALA A N 1
ATOM 593 C CA . ALA A 1 86 ? -1.193 1.997 14.249 1.00 96.81 86 ALA A CA 1
ATOM 594 C C . ALA A 1 86 ? -1.328 1.043 15.446 1.00 96.81 86 ALA A C 1
ATOM 596 O O . ALA A 1 86 ? -2.325 0.336 15.553 1.00 96.81 86 ALA A O 1
ATOM 597 N N . SER A 1 87 ? -0.372 1.064 16.383 1.00 96.81 87 SER A N 1
ATOM 598 C CA . SER A 1 87 ? -0.405 0.225 17.590 1.00 96.81 87 SER A CA 1
ATOM 599 C C . SER A 1 87 ? -1.566 0.530 18.546 1.00 96.81 87 SER A C 1
ATOM 601 O O . SER A 1 87 ? -1.870 -0.279 19.422 1.00 96.81 87 SER A O 1
ATOM 603 N N . LYS A 1 88 ? -2.206 1.696 18.393 1.00 97.44 88 LYS A N 1
ATOM 604 C CA . LYS A 1 88 ? -3.312 2.169 19.238 1.00 97.44 88 LYS A CA 1
ATOM 605 C C . LYS A 1 88 ? -4.681 1.948 18.601 1.00 97.44 88 LYS A C 1
ATOM 607 O O . LYS A 1 88 ? -5.683 2.178 19.275 1.00 97.44 88 LYS A O 1
ATOM 612 N N . LEU A 1 89 ? -4.724 1.545 17.331 1.00 98.12 89 LEU A N 1
ATOM 613 C CA . LEU A 1 89 ? -5.972 1.304 16.616 1.00 98.12 89 LEU A CA 1
ATOM 614 C C . LEU A 1 89 ? -6.597 -0.018 17.050 1.00 98.12 89 LEU A C 1
ATOM 616 O O . LEU A 1 89 ? -5.909 -0.957 17.456 1.00 98.12 89 LEU A O 1
ATOM 620 N N . SER A 1 90 ? -7.918 -0.093 16.933 1.00 97.88 90 SER A N 1
ATOM 621 C CA . SER A 1 90 ? -8.650 -1.337 17.173 1.00 97.88 90 SER A CA 1
ATOM 622 C C . SER A 1 90 ? -8.484 -2.344 16.031 1.00 97.88 90 SER A C 1
ATOM 624 O O . SER A 1 90 ? -8.588 -3.553 16.253 1.00 97.88 90 SER A O 1
ATOM 626 N N . LYS A 1 91 ? -8.206 -1.854 14.818 1.00 98.25 91 LYS A N 1
ATOM 627 C CA . LYS A 1 91 ? -8.078 -2.665 13.603 1.00 98.25 91 LYS A CA 1
ATOM 628 C C . LYS A 1 91 ? -6.625 -2.964 13.257 1.00 98.25 91 LYS A C 1
ATOM 630 O O . LYS A 1 91 ? -5.766 -2.093 13.406 1.00 98.25 91 LYS A O 1
ATOM 635 N N . PRO A 1 92 ? -6.334 -4.165 12.731 1.00 98.25 92 PRO A N 1
ATOM 636 C CA . PRO A 1 92 ? -5.011 -4.483 12.226 1.00 98.25 92 PRO A CA 1
ATOM 637 C C . PRO A 1 92 ? -4.630 -3.572 11.053 1.00 98.25 92 PRO A C 1
ATOM 639 O O . PRO A 1 92 ? -5.441 -3.269 10.172 1.00 98.25 92 PRO A O 1
ATOM 642 N N . VAL A 1 93 ? -3.357 -3.179 11.039 1.00 98.50 93 VAL A N 1
ATOM 643 C CA . VAL A 1 93 ? -2.758 -2.333 10.005 1.00 98.50 93 VAL A CA 1
ATOM 644 C C . VAL A 1 93 ? -1.661 -3.113 9.288 1.00 98.50 93 VAL A C 1
ATOM 646 O O . VAL A 1 93 ? -0.728 -3.605 9.922 1.00 98.50 93 VAL A O 1
ATOM 649 N N . VAL A 1 94 ? -1.750 -3.197 7.963 1.00 98.06 94 VAL A N 1
ATOM 650 C CA . VAL A 1 94 ? -0.794 -3.904 7.106 1.00 98.06 94 VAL A CA 1
ATOM 651 C C . VAL A 1 94 ? -0.082 -2.911 6.199 1.00 98.06 94 VAL A C 1
ATOM 653 O O . VAL A 1 94 ? -0.702 -2.092 5.521 1.00 98.06 94 VAL A O 1
ATOM 656 N N . TRP A 1 95 ? 1.243 -2.995 6.162 1.00 96.00 95 TRP A N 1
ATOM 657 C CA . TRP A 1 95 ? 2.055 -2.225 5.227 1.00 96.00 95 TRP A CA 1
ATOM 658 C C . TRP A 1 95 ? 2.203 -2.990 3.918 1.00 96.00 95 TRP A C 1
ATOM 660 O O . TRP A 1 95 ? 2.673 -4.122 3.916 1.00 96.00 95 TRP A O 1
ATOM 670 N N . VAL A 1 96 ? 1.844 -2.351 2.808 1.00 94.75 96 VAL A N 1
ATOM 671 C CA . VAL A 1 96 ? 1.980 -2.913 1.463 1.00 94.75 96 VAL A CA 1
ATOM 672 C C . VAL A 1 96 ? 3.183 -2.247 0.783 1.00 94.75 96 VAL A C 1
ATOM 674 O O . VAL A 1 96 ? 3.071 -1.103 0.324 1.00 94.75 96 VAL A O 1
ATOM 677 N N . PRO A 1 97 ? 4.359 -2.904 0.759 1.00 83.25 97 PRO A N 1
ATOM 678 C CA . PRO A 1 97 ? 5.576 -2.319 0.212 1.00 83.25 97 PRO A CA 1
ATOM 679 C C . PRO A 1 97 ? 5.501 -2.228 -1.313 1.00 83.25 97 PRO A C 1
ATOM 681 O O . PRO A 1 97 ? 5.130 -3.180 -1.990 1.00 83.25 97 PRO A O 1
ATOM 684 N N . THR A 1 98 ? 5.940 -1.111 -1.891 1.00 79.38 98 THR A N 1
ATOM 685 C CA . THR A 1 98 ? 5.923 -0.935 -3.355 1.00 79.38 98 THR A CA 1
ATOM 686 C C . THR A 1 98 ? 6.968 -1.760 -4.102 1.00 79.38 98 THR A C 1
ATOM 688 O O . THR A 1 98 ? 6.949 -1.769 -5.324 1.00 79.38 98 THR A O 1
ATOM 691 N N . GLY A 1 99 ? 7.899 -2.408 -3.397 1.00 83.25 99 GLY A N 1
ATOM 692 C CA . GLY A 1 99 ? 8.856 -3.341 -3.999 1.00 83.25 99 GLY A CA 1
ATOM 693 C C . GLY A 1 99 ? 8.269 -4.726 -4.286 1.00 83.25 99 GLY A C 1
ATOM 694 O O . GLY A 1 99 ? 8.866 -5.474 -5.050 1.00 83.25 99 GLY A O 1
ATOM 695 N N . ASP A 1 100 ? 7.123 -5.056 -3.683 1.00 90.44 100 ASP A N 1
ATOM 696 C CA . ASP A 1 100 ? 6.382 -6.298 -3.915 1.00 90.44 100 ASP A CA 1
ATOM 697 C C . ASP A 1 100 ? 4.913 -6.079 -3.516 1.00 90.44 100 ASP A C 1
ATOM 699 O O . ASP A 1 100 ? 4.468 -6.425 -2.414 1.00 90.44 100 ASP A O 1
ATOM 703 N N . LEU A 1 101 ? 4.157 -5.430 -4.406 1.00 93.06 101 LEU A N 1
ATOM 704 C CA . LEU A 1 101 ? 2.747 -5.130 -4.164 1.00 93.06 101 LEU A CA 1
ATOM 705 C C . LEU A 1 101 ? 1.908 -6.402 -4.154 1.00 93.06 101 LEU A C 1
ATOM 707 O O . LEU A 1 101 ? 0.884 -6.450 -3.473 1.00 93.06 101 LEU A O 1
ATOM 711 N N . THR A 1 102 ? 2.335 -7.427 -4.891 1.00 94.56 102 THR A N 1
ATOM 712 C CA . THR A 1 102 ? 1.635 -8.712 -4.954 1.00 94.56 102 THR A CA 1
ATOM 713 C C . THR A 1 102 ? 1.658 -9.403 -3.596 1.00 94.56 102 THR A C 1
ATOM 715 O O . THR A 1 102 ? 0.600 -9.706 -3.046 1.00 94.56 102 THR A O 1
ATOM 718 N N . ASN A 1 103 ? 2.841 -9.590 -3.008 1.00 94.75 103 ASN A N 1
ATOM 719 C CA . ASN A 1 103 ? 2.976 -10.209 -1.691 1.00 94.75 103 ASN A CA 1
ATOM 720 C C . ASN A 1 103 ? 2.391 -9.321 -0.587 1.00 94.75 103 ASN A C 1
ATOM 722 O O . ASN A 1 103 ? 1.652 -9.805 0.266 1.00 94.75 103 ASN A O 1
ATOM 726 N N . GLY A 1 104 ? 2.629 -8.007 -0.644 1.00 96.12 104 GLY A N 1
ATOM 727 C CA . GLY A 1 104 ? 2.030 -7.074 0.311 1.00 96.12 104 GLY A CA 1
ATOM 728 C C . GLY A 1 104 ? 0.498 -7.111 0.300 1.00 96.12 104 GLY A C 1
ATOM 729 O O . GLY A 1 104 ? -0.130 -7.103 1.357 1.00 96.12 104 GLY A O 1
ATOM 730 N N . THR A 1 105 ? -0.117 -7.216 -0.882 1.00 97.69 105 THR A N 1
ATOM 731 C CA . THR A 1 105 ? -1.576 -7.369 -0.986 1.00 97.69 105 THR A CA 1
ATOM 732 C C . THR A 1 105 ? -2.035 -8.746 -0.518 1.00 97.69 105 THR A C 1
ATOM 734 O O . THR A 1 105 ? -3.075 -8.841 0.125 1.00 97.69 105 THR A O 1
ATOM 737 N N . ALA A 1 106 ? -1.266 -9.808 -0.777 1.00 97.94 106 ALA A N 1
ATOM 738 C CA . ALA A 1 106 ? -1.569 -11.137 -0.253 1.00 97.94 106 ALA A CA 1
ATOM 739 C C . ALA A 1 106 ? -1.592 -11.152 1.286 1.00 97.94 106 ALA A C 1
ATOM 741 O O . ALA A 1 106 ? -2.536 -11.681 1.861 1.00 97.94 106 ALA A O 1
ATOM 742 N N . GLN A 1 107 ? -0.633 -10.496 1.947 1.00 98.19 107 GLN A N 1
ATOM 743 C CA . GLN A 1 107 ? -0.620 -10.341 3.410 1.00 98.19 107 GLN A CA 1
ATOM 744 C C . GLN A 1 107 ? -1.815 -9.524 3.914 1.00 98.19 107 GLN A C 1
ATOM 746 O O . GLN A 1 107 ? -2.431 -9.869 4.920 1.00 98.19 107 GLN A O 1
ATOM 751 N N . LEU A 1 108 ? -2.173 -8.444 3.210 1.00 98.44 108 LEU A N 1
ATOM 752 C CA . LEU A 1 108 ? -3.357 -7.648 3.539 1.00 98.44 108 LEU A CA 1
ATOM 753 C C . LEU A 1 108 ? -4.639 -8.493 3.464 1.00 98.44 108 LEU A C 1
ATOM 755 O O . LEU A 1 108 ? -5.478 -8.418 4.360 1.00 98.44 108 LEU A O 1
ATOM 759 N N . LEU A 1 109 ? -4.775 -9.303 2.412 1.00 98.44 109 LEU A N 1
ATOM 760 C CA . LEU A 1 109 ? -5.899 -10.219 2.227 1.00 98.44 109 LEU A CA 1
ATOM 761 C C . LEU A 1 109 ? -5.913 -11.314 3.296 1.00 98.44 109 LEU A C 1
ATOM 763 O O . LEU A 1 109 ? -6.971 -11.569 3.861 1.00 98.44 109 LEU A O 1
ATOM 767 N N . GLU A 1 110 ? -4.758 -11.890 3.631 1.00 98.44 110 GLU A N 1
ATOM 768 C CA . GLU A 1 110 ? -4.625 -12.913 4.674 1.00 98.44 110 GLU A CA 1
ATOM 769 C C . GLU A 1 110 ? -5.115 -12.394 6.031 1.00 98.44 110 GLU A C 1
ATOM 771 O O . GLU A 1 110 ? -5.927 -13.042 6.691 1.00 98.44 110 GLU A O 1
ATOM 776 N N . VAL A 1 111 ? -4.703 -11.182 6.419 1.00 98.38 111 VAL A N 1
ATOM 777 C CA . VAL A 1 111 ? -5.180 -10.528 7.650 1.00 98.38 111 VAL A CA 1
ATOM 778 C C . VAL A 1 111 ? -6.687 -10.261 7.596 1.00 98.38 111 VAL A C 1
ATOM 780 O O . VAL A 1 111 ? -7.367 -10.356 8.617 1.00 98.38 111 VAL A O 1
ATOM 783 N N . ALA A 1 112 ? -7.230 -9.989 6.408 1.00 97.88 112 ALA A N 1
ATOM 784 C CA . ALA A 1 112 ? -8.667 -9.853 6.175 1.00 97.88 112 ALA A CA 1
ATOM 785 C C . ALA A 1 112 ? -9.404 -11.201 6.032 1.00 97.88 112 ALA A C 1
ATOM 787 O O . ALA A 1 112 ? -10.595 -11.206 5.741 1.00 97.88 112 ALA A O 1
ATOM 788 N N . SER A 1 113 ? -8.740 -12.340 6.271 1.00 98.12 113 SER A N 1
ATOM 789 C CA . SER A 1 113 ? -9.294 -13.698 6.122 1.00 98.12 113 SER A CA 1
ATOM 790 C C . SER A 1 113 ? -9.691 -14.080 4.687 1.00 98.12 113 SER A C 1
ATOM 792 O O . SER A 1 113 ? -10.610 -14.872 4.474 1.00 98.12 113 SER A O 1
ATOM 794 N N . PHE A 1 114 ? -8.972 -13.548 3.699 1.00 98.06 114 PHE A N 1
ATOM 795 C CA . PHE A 1 114 ? -9.075 -13.901 2.284 1.00 98.06 114 PHE A CA 1
ATOM 796 C C . PHE A 1 114 ? -7.733 -14.406 1.746 1.00 98.06 114 PHE A C 1
ATOM 798 O O . PHE A 1 114 ? -6.689 -14.261 2.375 1.00 98.06 114 PHE A O 1
ATOM 805 N N . GLU A 1 115 ? -7.752 -14.981 0.548 1.00 97.38 115 GLU A N 1
ATOM 806 C CA . GLU A 1 115 ? -6.555 -15.461 -0.139 1.00 97.38 115 GLU A CA 1
ATOM 807 C C . GLU A 1 115 ? -6.436 -14.772 -1.498 1.00 97.38 115 GLU A C 1
ATOM 809 O O . GLU A 1 115 ? -7.435 -14.583 -2.195 1.00 97.38 115 GLU A O 1
ATOM 814 N N . LEU A 1 116 ? -5.213 -14.397 -1.882 1.00 97.56 116 LEU A N 1
ATOM 815 C CA . LEU A 1 116 ? -4.940 -13.917 -3.231 1.00 97.56 116 LEU A CA 1
ATOM 816 C C . LEU A 1 116 ? -4.802 -15.129 -4.169 1.00 97.56 116 LEU A C 1
ATOM 818 O O . LEU A 1 116 ? -3.826 -15.873 -4.042 1.00 97.56 116 LEU A O 1
ATOM 822 N N . PRO A 1 117 ? -5.722 -15.344 -5.128 1.00 96.69 117 PRO A N 1
ATOM 823 C CA . PRO A 1 117 ? -5.563 -16.420 -6.094 1.00 96.69 117 PRO A CA 1
ATOM 824 C C . PRO A 1 117 ? -4.340 -16.169 -6.990 1.00 96.69 117 PRO A C 1
ATOM 826 O O . PRO A 1 117 ? -3.951 -15.014 -7.196 1.00 96.69 117 PRO A O 1
ATOM 829 N N . PRO A 1 118 ? -3.752 -17.225 -7.588 1.00 93.94 118 PRO A N 1
ATOM 830 C CA . PRO A 1 118 ? -2.622 -17.082 -8.496 1.00 93.94 118 PRO A CA 1
ATOM 831 C C . PRO A 1 118 ? -2.880 -16.024 -9.572 1.00 93.94 118 PRO A C 1
ATOM 833 O O . PRO A 1 118 ? -3.924 -16.016 -10.232 1.00 93.94 118 PRO A O 1
ATOM 836 N N . VAL A 1 119 ? -1.917 -15.123 -9.746 1.00 90.38 119 VAL A N 1
ATOM 837 C CA . VAL A 1 119 ? -1.975 -14.091 -10.783 1.00 90.38 119 VAL A CA 1
ATOM 838 C C . VAL A 1 119 ? -1.693 -14.755 -12.139 1.00 90.38 119 VAL A C 1
ATOM 840 O O . VAL A 1 119 ? -0.781 -15.585 -12.231 1.00 90.38 119 VAL A O 1
ATOM 843 N N . PRO A 1 120 ? -2.461 -14.447 -13.200 1.00 88.31 120 PRO A N 1
ATOM 844 C CA . PRO A 1 120 ? -2.223 -15.020 -14.521 1.00 88.31 120 PRO A CA 1
ATOM 845 C C . PRO A 1 120 ? -0.818 -14.688 -15.037 1.00 88.31 120 PRO A C 1
ATOM 847 O O . PRO A 1 120 ? -0.366 -13.547 -14.973 1.00 88.31 120 PRO A O 1
ATOM 850 N N . ILE A 1 121 ? -0.147 -15.693 -15.603 1.00 86.25 121 ILE A N 1
ATOM 851 C CA . ILE A 1 121 ? 1.144 -15.541 -16.278 1.00 86.25 121 ILE A CA 1
ATOM 852 C C . ILE A 1 121 ? 0.907 -15.690 -17.777 1.00 86.25 121 ILE A C 1
ATOM 854 O O . ILE A 1 121 ? 0.485 -16.747 -18.251 1.00 86.25 121 ILE A O 1
ATOM 858 N N . TRP A 1 122 ? 1.207 -14.637 -18.532 1.00 84.50 122 TRP A N 1
ATOM 859 C CA . TRP A 1 122 ? 1.183 -14.687 -19.990 1.00 84.50 122 TRP A CA 1
ATOM 860 C C . TRP A 1 122 ? 2.572 -15.037 -20.509 1.00 84.50 122 TRP A C 1
ATOM 862 O O . TRP A 1 122 ? 3.526 -14.279 -20.343 1.00 84.50 122 TRP A O 1
ATOM 872 N N . GLY A 1 123 ? 2.681 -16.213 -21.126 1.00 81.19 123 GLY A N 1
ATOM 873 C CA . GLY A 1 123 ? 3.911 -16.650 -21.775 1.00 81.19 123 GLY A CA 1
ATOM 874 C C . GLY A 1 123 ? 4.287 -15.769 -22.974 1.00 81.19 123 GLY A C 1
ATOM 875 O O . GLY A 1 123 ? 3.455 -15.014 -23.488 1.00 81.19 123 GLY A O 1
ATOM 876 N N . PRO A 1 124 ? 5.540 -15.861 -23.450 1.00 79.50 124 PRO A N 1
ATOM 877 C CA . PRO A 1 124 ? 5.981 -15.095 -24.604 1.00 79.50 124 PRO A CA 1
ATOM 878 C C . PRO A 1 124 ? 5.150 -15.460 -25.840 1.00 79.50 124 PRO A C 1
ATOM 880 O O . PRO A 1 124 ? 5.047 -16.625 -26.212 1.00 79.50 124 PRO A O 1
ATOM 883 N N . ALA A 1 125 ? 4.605 -14.449 -26.521 1.00 78.00 125 ALA A N 1
ATOM 884 C CA . ALA A 1 125 ? 3.952 -14.645 -27.819 1.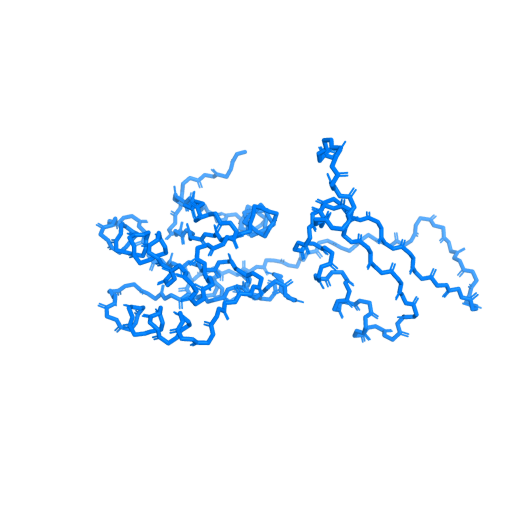00 78.00 125 ALA A CA 1
ATOM 885 C C . ALA A 1 125 ? 4.955 -15.025 -28.927 1.00 78.00 125 ALA A C 1
ATOM 887 O O . ALA A 1 125 ? 4.567 -15.549 -29.969 1.00 78.00 125 ALA A O 1
ATOM 888 N N . ILE A 1 126 ? 6.241 -14.725 -28.713 1.00 78.69 126 ILE A N 1
ATOM 889 C CA . ILE A 1 126 ? 7.344 -14.981 -29.639 1.00 78.69 126 ILE A CA 1
ATOM 890 C C . ILE A 1 126 ? 8.511 -15.545 -28.831 1.00 78.69 126 ILE A C 1
ATOM 892 O O . ILE A 1 126 ? 9.004 -14.879 -27.917 1.00 78.69 126 ILE A O 1
ATOM 896 N N . GLU A 1 127 ? 8.983 -16.737 -29.194 1.00 75.06 127 GLU A N 1
ATOM 897 C CA . GLU A 1 127 ? 10.224 -17.284 -28.652 1.00 75.06 127 GLU A CA 1
ATOM 898 C C . GLU A 1 127 ? 11.401 -16.407 -29.081 1.00 75.06 127 GLU A C 1
ATOM 900 O O . GLU A 1 127 ? 11.662 -16.201 -30.269 1.00 75.06 127 GLU A O 1
ATOM 905 N N . ARG A 1 128 ? 12.112 -15.858 -28.096 1.00 69.50 128 ARG A N 1
ATOM 906 C CA . ARG A 1 128 ? 13.359 -15.137 -28.336 1.00 69.50 128 ARG A CA 1
ATOM 907 C C . ARG A 1 128 ? 14.522 -16.097 -28.099 1.00 69.50 128 ARG A C 1
ATOM 909 O O . ARG A 1 128 ? 14.497 -16.811 -27.098 1.00 69.50 128 ARG A O 1
ATOM 916 N N . PRO A 1 129 ? 15.537 -16.122 -28.980 1.00 69.00 129 PRO A N 1
ATOM 917 C CA . PRO A 1 129 ? 16.743 -16.898 -28.732 1.00 69.00 129 PRO A CA 1
ATOM 918 C C . PRO A 1 129 ? 17.350 -16.509 -27.381 1.00 69.00 129 PRO A C 1
ATOM 920 O O . PRO A 1 129 ? 17.462 -15.319 -27.081 1.00 69.00 129 PRO A O 1
ATOM 923 N N . ASN A 1 130 ? 17.769 -17.500 -26.593 1.00 65.19 130 ASN A N 1
ATOM 924 C CA . ASN A 1 130 ? 18.574 -17.252 -25.400 1.00 65.19 130 ASN A CA 1
ATOM 925 C C . ASN A 1 130 ? 19.863 -16.527 -25.826 1.00 65.19 130 ASN A C 1
ATOM 927 O O . ASN A 1 130 ? 20.656 -17.072 -26.593 1.00 65.19 130 ASN A O 1
ATOM 931 N N . GLY A 1 131 ? 20.055 -15.288 -25.371 1.00 64.56 131 GLY A N 1
ATOM 932 C CA . GLY A 1 131 ? 21.169 -14.434 -25.779 1.00 64.56 131 GLY A CA 1
ATOM 933 C C . GLY A 1 131 ? 21.229 -13.125 -24.990 1.00 64.56 131 GLY A C 1
ATOM 934 O O . GLY A 1 131 ? 20.305 -12.794 -24.250 1.00 64.56 131 GLY A O 1
ATOM 935 N N . SER A 1 132 ? 22.334 -12.388 -25.144 1.00 67.94 132 SER A N 1
ATOM 936 C CA . SER A 1 132 ? 22.582 -11.111 -24.467 1.00 67.94 132 SER A CA 1
ATOM 937 C C . SER A 1 132 ? 21.629 -10.027 -24.971 1.00 67.94 132 SER A C 1
ATOM 939 O O . SER A 1 132 ? 21.678 -9.636 -26.139 1.00 67.94 132 SER A O 1
ATOM 941 N N . GLY A 1 133 ? 20.790 -9.518 -24.082 1.00 72.94 133 GLY A N 1
ATOM 942 C CA . GLY A 1 133 ? 19.929 -8.372 -24.315 1.00 72.94 133 GLY A CA 1
ATOM 943 C C . GLY A 1 133 ? 19.565 -7.744 -22.978 1.00 72.94 133 GLY A C 1
ATOM 944 O O . GLY A 1 133 ? 19.585 -8.423 -21.954 1.00 72.94 133 GLY A O 1
ATOM 945 N N . ARG A 1 134 ? 19.235 -6.454 -22.997 1.00 84.00 134 ARG A N 1
ATOM 946 C CA . ARG A 1 134 ? 18.793 -5.723 -21.808 1.00 84.00 134 ARG A CA 1
ATOM 947 C C . ARG A 1 134 ? 17.286 -5.495 -21.841 1.00 84.00 134 ARG A C 1
ATOM 949 O O . ARG A 1 134 ? 16.720 -5.232 -22.906 1.00 84.00 134 ARG A O 1
ATOM 956 N N . LEU A 1 135 ? 16.642 -5.568 -20.685 1.00 87.81 135 LEU A N 1
ATOM 957 C CA . LEU A 1 135 ? 15.266 -5.129 -20.495 1.00 87.81 135 LEU A CA 1
ATOM 958 C C . LEU A 1 135 ? 15.262 -3.603 -20.365 1.00 87.81 135 LEU A C 1
ATOM 960 O O . LEU A 1 135 ? 15.976 -3.060 -19.533 1.00 87.81 135 LEU A O 1
ATOM 964 N N . VAL A 1 136 ? 14.466 -2.905 -21.172 1.00 92.06 136 VAL A N 1
ATOM 965 C CA . VAL A 1 136 ? 14.226 -1.466 -20.988 1.00 92.06 136 VAL A CA 1
ATOM 966 C C . VAL A 1 136 ? 12.750 -1.280 -20.683 1.00 92.06 136 VAL A C 1
ATOM 968 O O . VAL A 1 136 ? 11.905 -1.590 -21.523 1.00 92.06 136 VAL A O 1
ATOM 971 N N . GLY A 1 137 ? 12.448 -0.822 -19.472 1.00 92.44 137 GLY A N 1
ATOM 972 C CA . GLY A 1 137 ? 11.091 -0.573 -19.003 1.00 92.44 137 GLY A CA 1
ATOM 973 C C . GLY A 1 137 ? 10.836 0.920 -18.872 1.00 92.44 137 GLY A C 1
ATOM 974 O O . GLY A 1 137 ? 11.491 1.585 -18.079 1.00 92.44 137 GLY A O 1
ATOM 975 N N . LEU A 1 138 ? 9.883 1.446 -19.638 1.00 93.19 138 LEU A N 1
ATOM 976 C CA . LEU A 1 138 ? 9.481 2.851 -19.583 1.00 93.19 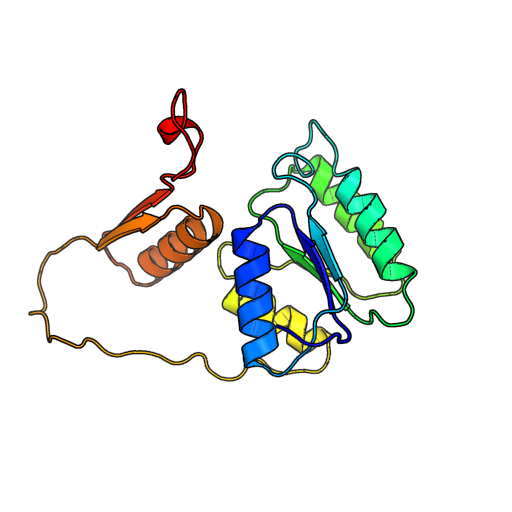138 LEU A CA 1
ATOM 977 C C . LEU A 1 138 ? 8.111 2.941 -18.912 1.00 93.19 138 LEU A C 1
ATOM 979 O O . LEU A 1 138 ? 7.127 2.437 -19.452 1.00 93.19 138 LEU A O 1
ATOM 983 N N . PHE A 1 139 ? 8.052 3.559 -17.737 1.00 91.62 139 PHE A N 1
ATOM 984 C CA . PHE A 1 139 ? 6.853 3.631 -16.907 1.00 91.62 139 PHE A CA 1
ATOM 985 C C . PHE A 1 139 ? 6.427 5.082 -16.712 1.00 91.62 139 PHE A C 1
ATOM 987 O O . PHE A 1 139 ? 7.268 5.948 -16.525 1.00 91.62 139 PHE A O 1
ATOM 994 N N . SER A 1 140 ? 5.122 5.346 -16.692 1.00 86.06 140 SER A N 1
ATOM 995 C CA . SER A 1 140 ? 4.555 6.621 -16.215 1.00 86.06 140 SER A CA 1
ATOM 996 C C . SER A 1 140 ? 4.112 6.555 -14.746 1.00 86.06 140 SER A C 1
ATOM 998 O O . SER A 1 140 ? 3.730 7.556 -14.146 1.00 86.06 140 SER A O 1
ATOM 1000 N N . GLY A 1 141 ? 4.142 5.357 -14.153 1.00 84.00 141 GLY A N 1
ATOM 1001 C CA . GLY A 1 141 ? 3.736 5.094 -12.780 1.00 84.00 141 GLY A CA 1
ATOM 1002 C C . GLY A 1 141 ? 4.907 4.643 -11.926 1.00 84.00 141 GLY A C 1
ATOM 1003 O O . GLY A 1 141 ? 5.228 3.458 -11.912 1.00 84.00 141 GLY A O 1
ATOM 1004 N N . GLY A 1 142 ? 5.495 5.547 -11.147 1.00 85.25 142 GLY A N 1
ATOM 1005 C CA . GLY A 1 142 ? 6.719 5.218 -10.421 1.00 85.25 142 GLY A CA 1
ATOM 1006 C C . GLY A 1 142 ? 6.642 4.069 -9.421 1.00 85.25 142 GLY A C 1
ATOM 1007 O O . GLY A 1 142 ? 7.662 3.462 -9.134 1.00 85.25 142 GLY A O 1
ATOM 1008 N N . THR A 1 143 ? 5.471 3.736 -8.866 1.00 86.31 143 THR A N 1
ATOM 1009 C CA . THR A 1 143 ? 5.378 2.551 -7.991 1.00 86.31 143 THR A CA 1
ATOM 1010 C C . THR A 1 143 ? 5.515 1.270 -8.802 1.00 86.31 143 THR A C 1
ATOM 1012 O O . THR A 1 143 ? 6.246 0.377 -8.394 1.00 86.31 143 THR A O 1
ATOM 1015 N N . LEU A 1 144 ? 4.888 1.219 -9.977 1.00 87.94 144 LEU A N 1
ATOM 1016 C CA . LEU A 1 144 ? 5.029 0.094 -10.897 1.00 87.94 144 LEU A CA 1
ATOM 1017 C C . LEU A 1 144 ? 6.460 0.003 -11.439 1.00 87.94 144 LEU A C 1
ATOM 1019 O O . LEU A 1 144 ? 6.979 -1.094 -11.604 1.00 87.94 144 LEU A O 1
ATOM 1023 N N . ALA A 1 145 ? 7.119 1.147 -11.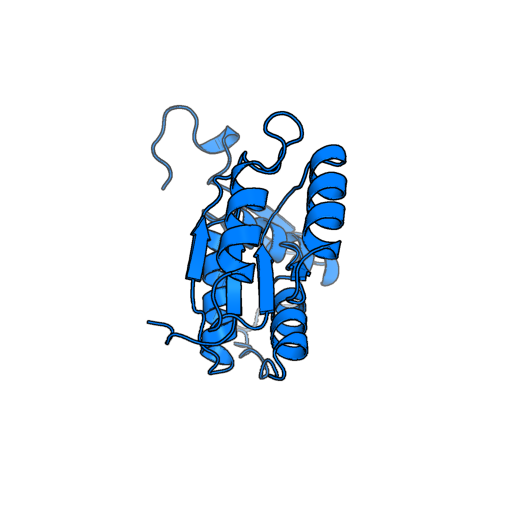662 1.00 90.00 145 ALA A N 1
ATOM 1024 C CA . ALA A 1 145 ? 8.529 1.188 -12.043 1.00 90.00 145 ALA A CA 1
ATOM 1025 C C . ALA A 1 145 ? 9.432 0.568 -10.958 1.00 90.00 145 ALA A C 1
ATOM 1027 O O . ALA A 1 145 ? 10.286 -0.261 -11.265 1.00 90.00 145 ALA A O 1
ATOM 1028 N N . VAL A 1 146 ? 9.212 0.925 -9.685 1.00 87.94 146 VAL A N 1
ATOM 1029 C CA . VAL A 1 146 ? 9.954 0.368 -8.540 1.00 87.94 146 VAL A CA 1
ATOM 1030 C C . VAL A 1 146 ? 9.751 -1.144 -8.427 1.00 87.94 146 VAL A C 1
ATOM 1032 O O . VAL A 1 146 ? 10.729 -1.882 -8.314 1.00 87.94 146 VAL A O 1
ATOM 1035 N N . GLU A 1 147 ? 8.507 -1.617 -8.510 1.00 87.56 147 GLU A N 1
ATOM 1036 C CA . GLU A 1 147 ? 8.205 -3.051 -8.451 1.00 87.56 147 GLU A CA 1
ATOM 1037 C C . GLU A 1 147 ? 8.839 -3.809 -9.630 1.00 87.56 147 GLU A C 1
ATOM 1039 O O . GLU A 1 147 ? 9.499 -4.831 -9.442 1.00 87.56 147 GLU A O 1
ATOM 1044 N N . ALA A 1 148 ? 8.730 -3.277 -10.851 1.00 89.75 148 ALA A N 1
ATOM 1045 C CA . ALA A 1 148 ? 9.335 -3.882 -12.035 1.00 89.75 148 ALA A CA 1
ATOM 1046 C C . ALA A 1 148 ? 10.864 -3.979 -11.925 1.00 89.75 148 ALA A C 1
ATOM 1048 O O . ALA A 1 148 ? 11.452 -4.991 -12.314 1.00 89.75 148 ALA A O 1
ATOM 1049 N N . GLN A 1 149 ? 11.513 -2.954 -11.366 1.00 90.62 149 GLN A N 1
ATOM 1050 C CA . GLN A 1 149 ? 12.950 -2.967 -11.110 1.00 90.62 149 GLN A CA 1
ATOM 1051 C C . GLN A 1 149 ? 13.339 -4.060 -10.108 1.00 90.62 149 GLN A C 1
ATOM 1053 O O . GLN A 1 149 ? 14.331 -4.757 -10.344 1.00 90.62 149 GLN A O 1
ATOM 1058 N N . ALA A 1 150 ? 12.562 -4.238 -9.035 1.00 89.06 150 ALA A N 1
ATOM 1059 C CA . ALA A 1 150 ? 12.789 -5.283 -8.039 1.00 89.06 150 ALA A CA 1
ATOM 1060 C C . ALA A 1 150 ? 12.637 -6.690 -8.647 1.00 89.06 150 ALA A C 1
ATOM 1062 O O . ALA A 1 150 ? 13.510 -7.542 -8.467 1.00 89.06 150 ALA A O 1
ATOM 1063 N N . ILE A 1 151 ? 11.591 -6.913 -9.450 1.00 88.50 151 ILE A N 1
ATOM 1064 C CA . ILE A 1 151 ? 11.356 -8.183 -10.156 1.00 88.50 151 ILE A CA 1
ATOM 1065 C C . ILE A 1 151 ? 12.499 -8.496 -11.134 1.00 88.50 151 ILE A C 1
ATOM 1067 O O . ILE A 1 151 ? 13.004 -9.623 -11.172 1.00 88.50 151 ILE A O 1
ATOM 1071 N N . ALA A 1 152 ? 12.934 -7.506 -11.921 1.00 89.25 152 ALA A N 1
ATOM 1072 C CA . ALA A 1 152 ? 14.012 -7.684 -12.890 1.00 89.25 152 ALA A CA 1
ATOM 1073 C C . ALA A 1 152 ? 15.348 -8.030 -12.211 1.00 89.25 152 ALA A C 1
ATOM 1075 O O . ALA A 1 152 ? 16.047 -8.941 -12.661 1.00 89.25 152 ALA A O 1
ATOM 1076 N N . GLN A 1 153 ? 15.668 -7.357 -11.098 1.00 87.94 153 GLN A N 1
ATOM 1077 C CA . GLN A 1 153 ? 16.856 -7.646 -10.288 1.00 87.94 153 GLN A CA 1
ATOM 1078 C C . GLN A 1 153 ? 16.812 -9.056 -9.698 1.00 87.94 153 GLN A C 1
ATOM 1080 O O . GLN A 1 153 ? 17.787 -9.797 -9.823 1.00 87.94 153 GLN A O 1
ATOM 1085 N N . ALA A 1 154 ? 15.680 -9.453 -9.111 1.00 87.31 154 ALA A N 1
ATOM 1086 C CA . ALA A 1 154 ? 15.495 -10.794 -8.557 1.00 87.31 154 ALA A CA 1
ATOM 1087 C C . ALA A 1 154 ? 15.629 -11.898 -9.622 1.00 87.31 154 ALA A C 1
ATOM 1089 O O . ALA A 1 154 ? 16.084 -13.000 -9.323 1.00 87.31 154 ALA A O 1
ATOM 1090 N N . SER A 1 155 ? 15.287 -11.587 -10.875 1.00 85.38 155 SER A N 1
ATOM 1091 C CA . SER A 1 155 ? 15.405 -12.502 -12.017 1.00 85.38 155 SER A CA 1
ATOM 1092 C C . SER A 1 155 ? 16.815 -12.549 -12.627 1.00 85.38 155 SER A C 1
ATOM 1094 O O . SER A 1 155 ? 17.051 -13.310 -13.565 1.00 85.38 155 SER A O 1
ATOM 1096 N N . GLY A 1 156 ? 17.755 -11.730 -12.137 1.00 84.75 156 GLY A N 1
ATOM 1097 C CA . GLY A 1 156 ? 19.103 -11.611 -12.699 1.00 84.75 156 GLY A CA 1
ATOM 1098 C C . GLY A 1 156 ? 19.139 -10.997 -14.102 1.00 84.75 156 GLY A C 1
ATOM 1099 O O . GLY A 1 156 ? 20.124 -11.164 -14.821 1.00 84.75 156 GLY A O 1
ATOM 1100 N N . CYS A 1 157 ? 18.070 -10.309 -14.515 1.00 82.50 157 CYS A N 1
ATOM 1101 C CA . CYS A 1 157 ? 18.008 -9.646 -15.810 1.00 82.50 157 CYS A CA 1
ATOM 1102 C C . CYS A 1 157 ? 18.796 -8.331 -15.777 1.00 82.50 157 CYS A C 1
ATOM 1104 O O . CYS A 1 157 ? 18.591 -7.499 -14.8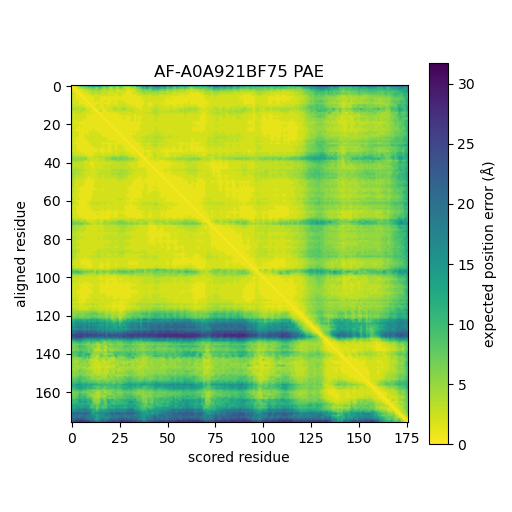94 1.00 82.50 157 CYS A O 1
ATOM 1106 N N . GLU A 1 158 ? 19.639 -8.096 -16.785 1.00 86.12 158 GLU A N 1
ATOM 1107 C CA . GLU A 1 158 ? 20.169 -6.757 -17.044 1.00 86.12 158 GLU A CA 1
ATOM 1108 C C . GLU A 1 158 ? 19.002 -5.857 -17.472 1.00 86.12 158 GLU A C 1
ATOM 1110 O O . GLU A 1 158 ? 18.406 -6.067 -18.533 1.00 86.12 158 GLU A O 1
ATOM 1115 N N . ALA A 1 159 ? 18.634 -4.893 -16.626 1.00 89.69 159 ALA A N 1
ATOM 1116 C CA . ALA A 1 159 ? 17.461 -4.055 -16.830 1.00 89.69 159 ALA A CA 1
ATOM 1117 C C . ALA A 1 159 ? 17.743 -2.575 -16.551 1.00 89.69 159 ALA A C 1
ATOM 1119 O O . ALA A 1 159 ? 18.402 -2.232 -15.574 1.00 89.69 159 ALA A O 1
ATOM 1120 N N . GLU A 1 160 ? 17.187 -1.715 -17.398 1.00 92.19 160 GLU A N 1
ATOM 1121 C CA . GLU A 1 160 ? 17.090 -0.267 -17.233 1.00 92.19 160 GLU A CA 1
ATOM 1122 C C . GLU A 1 160 ? 15.603 0.082 -17.102 1.00 92.19 160 GLU A C 1
ATOM 1124 O O . GLU A 1 160 ? 14.849 -0.003 -18.076 1.00 92.19 160 GLU A O 1
ATOM 1129 N N . ILE A 1 161 ? 15.161 0.420 -15.891 1.00 92.62 161 ILE A N 1
ATOM 1130 C CA . ILE A 1 161 ? 13.776 0.808 -15.620 1.00 92.62 161 ILE A CA 1
ATOM 1131 C C . ILE A 1 161 ? 13.730 2.306 -15.330 1.00 92.62 161 ILE A C 1
ATOM 1133 O O . ILE A 1 161 ? 14.445 2.796 -14.460 1.00 92.62 161 ILE A O 1
ATOM 1137 N N . VAL A 1 162 ? 12.887 3.030 -16.064 1.00 90.44 162 VAL A N 1
ATOM 1138 C CA . VAL A 1 162 ? 12.772 4.490 -15.998 1.00 90.44 162 VAL A CA 1
ATOM 1139 C C . VAL A 1 162 ? 11.349 4.877 -15.609 1.00 90.44 162 VAL A C 1
ATOM 1141 O O . VAL A 1 162 ? 10.390 4.485 -16.278 1.00 90.44 162 VAL A O 1
ATOM 1144 N N . ASP A 1 163 ? 11.222 5.676 -14.549 1.00 88.44 163 ASP A N 1
ATOM 1145 C CA . ASP A 1 163 ? 9.982 6.358 -14.174 1.00 88.44 163 ASP A CA 1
ATOM 1146 C C . ASP A 1 163 ? 9.910 7.723 -14.868 1.00 88.44 163 ASP A C 1
ATOM 1148 O O . ASP A 1 163 ? 10.413 8.722 -14.363 1.00 88.44 163 ASP A O 1
ATOM 1152 N N . LEU A 1 164 ? 9.260 7.777 -16.028 1.00 86.00 164 LEU A N 1
ATOM 1153 C CA . LEU A 1 164 ? 9.039 9.002 -16.801 1.00 86.00 164 LEU A CA 1
ATOM 1154 C C . LEU A 1 164 ? 8.137 10.016 -16.076 1.00 86.00 164 LEU A C 1
ATOM 1156 O O . LEU A 1 164 ? 8.038 11.159 -16.518 1.00 86.00 164 LEU A O 1
ATOM 1160 N N . GLY A 1 165 ? 7.477 9.609 -14.987 1.00 79.88 165 GLY A N 1
ATOM 1161 C CA . GLY A 1 165 ? 6.693 10.489 -14.124 1.00 79.88 165 GLY A CA 1
ATOM 1162 C C . GLY A 1 165 ? 7.517 11.216 -13.058 1.00 79.88 165 GLY A C 1
ATOM 1163 O O . GLY A 1 165 ? 6.969 12.079 -12.375 1.00 79.88 165 GLY A O 1
ATOM 1164 N N . ALA A 1 166 ? 8.804 10.892 -12.897 1.00 80.00 166 ALA A N 1
ATOM 1165 C CA . ALA A 1 166 ? 9.666 11.543 -11.916 1.00 80.00 166 ALA A CA 1
ATOM 1166 C C . ALA A 1 166 ? 9.931 13.019 -12.266 1.00 80.00 166 ALA A C 1
ATOM 1168 O O . ALA A 1 166 ? 9.918 13.417 -13.437 1.00 80.00 166 ALA A O 1
ATOM 1169 N N . ASP A 1 167 ? 10.209 13.839 -11.246 1.00 78.06 167 ASP A N 1
ATOM 1170 C CA . ASP A 1 167 ? 10.453 15.283 -11.400 1.00 78.06 167 ASP A CA 1
ATOM 1171 C C . ASP A 1 167 ? 11.538 15.573 -12.450 1.00 78.06 167 ASP A C 1
ATOM 1173 O O . ASP A 1 167 ? 11.392 16.476 -13.273 1.00 78.06 167 ASP A O 1
ATOM 1177 N N . GLU A 1 168 ? 12.590 14.752 -12.496 1.00 80.31 168 GLU A N 1
ATOM 1178 C CA . GLU A 1 168 ? 13.695 14.884 -13.455 1.00 80.31 168 GLU A CA 1
ATOM 1179 C C . GLU A 1 168 ? 13.252 14.842 -14.933 1.00 80.31 168 GLU A C 1
ATOM 1181 O O . GLU A 1 168 ? 13.904 15.451 -15.784 1.00 80.31 168 GLU A O 1
ATOM 1186 N N . TYR A 1 169 ? 12.120 14.196 -15.240 1.00 77.38 169 TYR A N 1
ATOM 1187 C CA . TYR A 1 169 ? 11.573 14.080 -16.597 1.00 77.38 169 TYR A CA 1
ATOM 1188 C C . TYR A 1 169 ? 10.360 14.984 -16.858 1.00 77.38 169 TYR A C 1
ATOM 1190 O O . TYR A 1 169 ? 9.945 15.130 -18.012 1.00 77.38 169 TYR A O 1
ATOM 1198 N N . THR A 1 170 ? 9.807 15.624 -15.824 1.00 76.31 170 THR A N 1
ATOM 1199 C CA . THR A 1 170 ? 8.544 16.382 -15.906 1.00 76.31 170 THR A CA 1
ATOM 1200 C C . THR A 1 170 ? 8.702 17.895 -15.696 1.00 76.31 170 THR A C 1
ATOM 1202 O O . THR A 1 170 ? 7.754 18.651 -15.922 1.00 76.31 170 THR A O 1
ATOM 1205 N N . VAL A 1 171 ? 9.901 18.400 -15.371 1.00 75.25 171 VAL A N 1
ATOM 1206 C CA . VAL A 1 171 ? 10.153 19.854 -15.290 1.00 75.25 171 VAL A CA 1
ATOM 1207 C C . VAL A 1 171 ? 9.814 20.554 -16.617 1.00 75.25 171 VAL A C 1
ATOM 1209 O O . VAL A 1 171 ? 10.421 20.319 -17.662 1.00 75.25 171 VAL A O 1
ATOM 1212 N N . GLY A 1 172 ? 8.840 21.469 -16.562 1.00 71.25 172 GLY A N 1
ATOM 1213 C CA . GLY A 1 172 ? 8.418 22.290 -17.702 1.00 71.25 172 GLY A CA 1
ATOM 1214 C C . GLY A 1 172 ? 7.535 21.572 -18.730 1.00 71.25 172 GLY A C 1
ATOM 1215 O O . GLY A 1 172 ? 7.318 22.121 -19.813 1.00 71.25 172 GLY A O 1
ATOM 1216 N N . ARG A 1 173 ? 7.026 20.369 -18.428 1.00 72.69 173 ARG A N 1
ATOM 1217 C CA . ARG A 1 173 ? 6.143 19.589 -19.311 1.00 72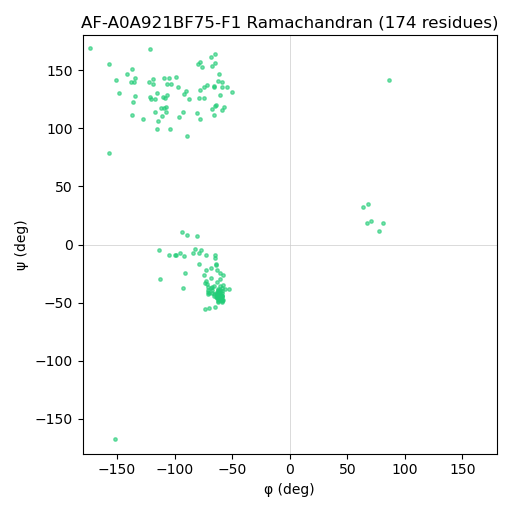.69 173 ARG A CA 1
ATOM 1218 C C . ARG A 1 173 ? 4.977 18.972 -18.523 1.00 72.69 173 ARG A C 1
ATOM 1220 O O . ARG A 1 173 ? 5.128 18.707 -17.336 1.00 72.69 173 ARG A O 1
ATOM 1227 N N . PRO A 1 174 ? 3.808 18.742 -19.147 1.00 58.78 174 PRO A N 1
ATOM 1228 C CA . PRO A 1 174 ? 2.752 17.953 -18.519 1.00 58.78 174 PRO A CA 1
ATOM 1229 C C . PRO A 1 174 ? 3.228 16.521 -18.246 1.00 58.78 174 PRO A C 1
ATOM 1231 O O . PRO A 1 174 ? 3.978 15.962 -19.048 1.00 58.78 174 PRO A O 1
ATOM 1234 N N . ILE A 1 175 ? 2.745 15.927 -17.154 1.00 58.91 175 ILE A N 1
ATOM 1235 C CA . ILE A 1 175 ? 2.882 14.492 -16.876 1.00 58.91 175 ILE A CA 1
ATOM 1236 C C . ILE A 1 175 ? 2.086 13.753 -17.970 1.00 58.91 175 ILE A C 1
ATOM 1238 O O . ILE A 1 175 ? 0.896 14.041 -18.132 1.00 58.91 175 ILE A O 1
ATOM 1242 N N . GLN A 1 176 ? 2.745 12.905 -18.772 1.00 51.59 176 GLN A N 1
ATOM 1243 C CA . GLN A 1 176 ? 2.104 12.123 -19.845 1.00 51.59 176 GLN A CA 1
ATOM 1244 C C . GLN A 1 176 ? 1.471 10.834 -19.325 1.00 51.59 176 GLN A C 1
ATOM 1246 O O . GLN A 1 176 ? 2.098 10.163 -18.474 1.00 51.59 176 GLN A O 1
#

Foldseek 3Di:
DFDAAQEEEEEQFPVLVVVLSVQCVQLVGHYHYYHYQHNCCQAPVNLNPSVLVSLVVLLPPPRHQEYEYYHADHHPNSVVVNVVSQVPGPHHYFYQYLLCNPVSSQVRQVSVVTGRPDDDDDDDPDDDPPDDDAAEAEACGVSVLNNVVSVCVVVVGRYDGDHCVDPVNPVPHDSD

Sequence (176 aa):
MIPAGPIGLISASGTGAQQVLALCDHAGVGVRHVLGLGGRDLTDEIGGISAQIGLAMLDDDPTVEVIGIVAKEVGPATRLLLEDAASKLSKPVVWVPTGDLTNGTAQLLEVASFELPPVPIWGPAIERPNGSGRLVGLFSGGTLAVEAQAIAQASGCEAEIVDLGADEYTVGRPIQ

pLDDT: mean 90.99, std 9.28, range [51.59, 98.81]

Radius of gyration: 17.67 Å; Cα contacts (8 Å, |Δi|>4): 312; chains: 1; bounding box: 40×40×49 Å

Secondary structure (DSSP, 8-state):
-PPP-SEEEEES-HHHHHHHHHHHHHTT--EEEEEE--TTTTSTTT-SHHHHHHHHHHHH-TT--EEEEEES---HHHHHHHHHHHTTSSS-EEEEETT-HHHHHHHHHHHTT---PPPP----SSPPPS----EEEEES-HHHHHHHHHHHHHTT--EEEEETTSHHHHTTS---

Solvent-accessible surface area (backbone atoms only — not comparable to full-atom values): 9812 Å² total; per-residue (Å²): 130,73,50,76,28,41,32,25,34,40,24,40,28,73,56,45,46,52,50,44,51,52,51,33,45,71,42,73,43,27,47,58,47,77,45,77,44,47,76,60,27,34,30,58,89,60,47,22,60,52,52,55,53,48,51,53,56,45,58,70,34,87,66,40,61,30,36,40,40,29,42,81,70,60,24,75,67,22,46,54,53,52,50,58,53,48,72,71,46,91,41,58,73,36,72,26,43,34,62,43,49,66,61,23,42,32,53,46,29,45,76,63,76,42,65,62,64,87,76,89,80,83,72,76,94,63,92,70,78,94,71,97,70,69,48,76,44,86,26,62,38,53,40,57,29,45,24,51,46,44,53,35,54,77,69,70,47,56,63,50,64,40,43,57,54,38,70,94,67,28,75,95,50,81,82,116